Protein AF-A0A968INW4-F1 (afdb_monomer)

Radius of gyration: 33.86 Å; Cα contacts (8 Å, |Δi|>4): 213; chains: 1; bounding box: 92×65×76 Å

Secondary structure (DSSP, 8-state):
---GGG--GGGGGTTS--------HHHHHHHHHHHHHHHHHHHHHHHHHHHHHHHHHHHHHHHHHHHHHHHHHHHHHHHHHHHHHHHHHHHHHHHHTT-HHHHHHHHHHHHHHHHHHHHHHHHHHHHHHHHHHHHHHHHHHH-EEEEE-TT-SS--HHHHHHHHHT-SEEE--SSHHHHHHS--SEEEEEHHHHHTTS-HHHHHHHHHHHHHHHHTTS-TTSEEEEE-SS--GGGGGS-TTSEEEEESSHHHHHHHHHHHHHHHHHHHHHHT-TTS----

Sequence (280 aa):
MDWLSYFEPNHLLHLAQTTIAAASNVEVELLRQQLDFINSENARLSADFVKKLEVVSQANKDLSESFKTFVDTMKFVLTVFGAVGTVIAIVIAFVFGKNLEDAKKVARESIRQGVDSHVTTLVQAEVENIRRTLQRERVIGNTIVNYYLPNSLQPPREFTLLKARGFRSVHFPEDLQQLQSRMADVVVLDLENWLTTLLETRRDDAAKAQIDTLLTQLPRSTVLVVYIRRQLPYLYSVPKDHYITAANNPVTLIGMVADAAYVVVGDQRAESLPGQFTPQ

pLDDT: mean 81.53, std 17.03, range [44.22, 98.75]

Mean predicted aligned error: 16.96 Å

Structure (mmCIF, N/CA/C/O backbone):
data_AF-A0A968INW4-F1
#
_entry.id   AF-A0A968INW4-F1
#
loop_
_atom_site.group_PDB
_atom_site.id
_atom_site.type_symbol
_atom_site.label_atom_id
_atom_site.label_alt_id
_atom_site.label_comp_id
_atom_site.label_asym_id
_atom_site.label_entity_id
_atom_site.label_seq_id
_atom_site.pdbx_PDB_ins_code
_atom_site.Cartn_x
_atom_site.Cartn_y
_atom_site.Cartn_z
_atom_site.occupancy
_atom_site.B_iso_or_equiv
_atom_site.auth_seq_id
_atom_site.auth_comp_id
_atom_site.auth_asym_id
_atom_site.auth_atom_id
_atom_site.pdbx_PDB_model_num
ATOM 1 N N . MET A 1 1 ? 30.144 18.946 18.653 1.00 48.22 1 MET A N 1
ATOM 2 C CA . MET A 1 1 ? 30.775 18.551 17.378 1.00 48.22 1 MET A CA 1
ATOM 3 C C . MET A 1 1 ? 31.037 19.834 16.617 1.00 48.22 1 MET A C 1
ATOM 5 O O . MET A 1 1 ? 30.108 20.394 16.048 1.00 48.22 1 MET A O 1
ATOM 9 N N . ASP A 1 2 ? 32.260 20.347 16.737 1.00 49.44 2 ASP A N 1
ATOM 10 C CA . ASP A 1 2 ? 32.687 21.621 16.156 1.00 49.44 2 ASP A CA 1
ATOM 11 C C . ASP A 1 2 ? 33.113 21.416 14.706 1.00 49.44 2 ASP A C 1
ATOM 13 O O . ASP A 1 2 ? 34.114 20.767 14.423 1.00 49.44 2 ASP A O 1
ATOM 17 N N . TRP A 1 3 ? 32.329 21.967 13.786 1.00 61.56 3 TRP A N 1
ATOM 18 C CA . TRP A 1 3 ? 32.578 21.941 12.342 1.00 61.56 3 TRP A CA 1
ATOM 19 C C . TRP A 1 3 ? 33.435 23.131 11.872 1.00 61.56 3 TRP A C 1
ATOM 21 O O . TRP A 1 3 ? 33.777 23.228 10.697 1.00 61.56 3 TRP A O 1
ATOM 31 N N . LEU A 1 4 ? 33.806 24.030 12.790 1.00 50.84 4 LEU A N 1
ATOM 32 C CA . LEU A 1 4 ? 34.555 25.258 12.507 1.00 50.84 4 LEU A CA 1
ATOM 33 C C . LEU A 1 4 ? 36.080 25.066 12.426 1.00 50.84 4 LEU A C 1
ATOM 35 O O . LEU A 1 4 ? 36.783 25.997 12.053 1.00 50.84 4 LEU A O 1
ATOM 39 N N . SER A 1 5 ? 36.607 23.876 12.721 1.00 59.34 5 SER A N 1
ATOM 40 C CA . SER A 1 5 ? 38.050 23.586 12.667 1.00 59.34 5 SER A CA 1
ATOM 41 C C . SER A 1 5 ? 38.579 23.205 11.277 1.00 59.34 5 SER A C 1
ATOM 43 O O . SER A 1 5 ? 39.783 23.029 11.125 1.00 59.34 5 SER A O 1
ATOM 45 N N . TYR A 1 6 ? 37.718 23.103 10.258 1.00 55.66 6 TYR A N 1
ATOM 46 C CA . TYR A 1 6 ? 38.120 22.717 8.894 1.00 55.66 6 TYR A CA 1
ATOM 47 C C . TYR A 1 6 ? 38.413 23.888 7.945 1.00 55.66 6 TYR A C 1
ATOM 49 O O . TYR A 1 6 ? 38.820 23.657 6.808 1.00 55.66 6 TYR A O 1
ATOM 57 N N . PHE A 1 7 ? 38.241 25.137 8.379 1.00 51.25 7 PHE A N 1
ATOM 58 C CA . PHE A 1 7 ? 38.593 26.298 7.562 1.00 51.25 7 PHE A CA 1
ATOM 59 C C . PHE A 1 7 ? 39.997 26.792 7.917 1.00 51.25 7 PHE A C 1
ATOM 61 O O . PHE A 1 7 ? 40.167 27.679 8.751 1.00 51.25 7 PHE A O 1
ATOM 68 N N . GLU A 1 8 ? 41.016 26.218 7.272 1.00 51.19 8 GLU A N 1
ATOM 69 C CA . GLU A 1 8 ? 42.359 26.802 7.272 1.00 51.19 8 GLU A CA 1
ATOM 70 C C . GLU A 1 8 ? 42.361 28.118 6.460 1.00 51.19 8 GLU A C 1
ATOM 72 O O . GLU A 1 8 ? 42.053 28.098 5.264 1.00 51.19 8 GLU A O 1
ATOM 77 N N . PRO A 1 9 ? 42.735 29.274 7.046 1.00 56.53 9 PRO A N 1
ATOM 78 C CA . PRO A 1 9 ? 42.662 30.580 6.373 1.00 56.53 9 PRO A CA 1
ATOM 79 C C . PRO A 1 9 ? 43.670 30.781 5.229 1.00 56.53 9 PRO A C 1
ATOM 81 O O . PRO A 1 9 ? 43.628 31.798 4.539 1.00 56.53 9 PRO A O 1
ATOM 84 N N . ASN A 1 10 ? 44.593 29.840 5.014 1.00 53.66 10 ASN A N 1
ATOM 85 C CA . ASN A 1 10 ? 45.771 30.059 4.170 1.00 53.66 10 ASN A CA 1
ATOM 86 C C . ASN A 1 10 ? 45.575 29.708 2.686 1.00 53.66 10 ASN A C 1
ATOM 88 O O . ASN A 1 10 ? 46.450 29.999 1.872 1.00 53.66 10 ASN A O 1
ATOM 92 N N . HIS A 1 11 ? 44.426 29.155 2.290 1.00 50.66 11 HIS A N 1
ATOM 93 C CA . HIS A 1 11 ? 44.172 28.805 0.886 1.00 50.66 11 HIS A CA 1
ATOM 94 C C . HIS A 1 11 ? 43.655 29.963 0.014 1.00 50.66 11 HIS A C 1
ATOM 96 O O . HIS A 1 11 ? 43.575 29.814 -1.204 1.00 50.66 11 HIS A O 1
ATOM 102 N N . LEU A 1 12 ? 43.355 31.134 0.588 1.00 52.75 12 LEU A N 1
ATOM 103 C CA . LEU A 1 12 ? 42.800 32.272 -0.164 1.00 52.75 12 LEU A CA 1
ATOM 104 C C . LEU A 1 12 ? 43.844 33.189 -0.828 1.00 52.75 12 LEU A C 1
ATOM 106 O O . LEU A 1 12 ? 43.463 34.071 -1.594 1.00 52.75 12 LEU A O 1
ATOM 110 N N . LEU A 1 13 ? 45.147 32.990 -0.599 1.00 53.31 13 LEU A N 1
ATOM 111 C CA . LEU A 1 13 ? 46.189 33.899 -1.113 1.00 53.31 13 LEU A CA 1
ATOM 112 C C . LEU A 1 13 ? 46.883 33.445 -2.411 1.00 53.31 13 LEU A C 1
ATOM 114 O O . LEU A 1 13 ? 47.695 34.192 -2.951 1.00 53.31 13 LEU A O 1
ATOM 118 N N . HIS A 1 14 ? 46.538 32.282 -2.974 1.00 48.62 14 HIS A N 1
ATOM 119 C CA . HIS A 1 14 ? 47.181 31.771 -4.198 1.00 48.62 14 HIS A CA 1
ATOM 120 C C . HIS A 1 14 ? 46.488 32.138 -5.524 1.00 48.62 14 HIS A C 1
ATOM 122 O O . HIS A 1 14 ? 46.934 31.699 -6.580 1.00 48.62 14 HIS A O 1
ATOM 128 N N . LEU A 1 15 ? 45.453 32.987 -5.515 1.00 49.53 15 LEU A N 1
ATOM 129 C CA . LEU A 1 15 ? 44.744 33.403 -6.740 1.00 49.53 15 LEU A CA 1
ATOM 130 C C . LEU A 1 15 ? 45.208 34.747 -7.338 1.00 49.53 15 LEU A C 1
ATOM 132 O O . LEU A 1 15 ? 44.657 35.188 -8.341 1.00 49.53 15 LEU A O 1
ATOM 136 N N . ALA A 1 16 ? 46.230 35.402 -6.780 1.00 48.00 16 ALA A N 1
ATOM 137 C CA . ALA A 1 16 ? 46.590 36.775 -7.164 1.00 48.00 16 ALA A CA 1
ATOM 138 C C . ALA A 1 16 ? 47.619 36.918 -8.308 1.00 48.00 16 ALA A C 1
ATOM 140 O O . ALA A 1 16 ? 48.095 38.024 -8.554 1.00 48.00 16 ALA A O 1
ATOM 141 N N . GLN A 1 17 ? 47.981 35.850 -9.025 1.00 50.66 17 GLN A N 1
ATOM 142 C CA . GLN A 1 17 ? 48.906 35.949 -10.166 1.00 50.66 17 GLN A CA 1
ATOM 143 C C . GLN A 1 17 ? 48.422 35.139 -11.369 1.00 50.66 17 GLN A C 1
ATOM 145 O O . GLN A 1 17 ? 49.049 34.177 -11.799 1.00 50.66 17 GLN A O 1
ATOM 150 N N . THR A 1 18 ? 47.300 35.560 -11.946 1.00 44.22 18 THR A N 1
ATOM 151 C CA . THR A 1 18 ? 47.032 35.313 -13.365 1.00 44.22 18 THR A CA 1
ATOM 152 C C . THR A 1 18 ? 47.370 36.581 -14.134 1.00 44.22 18 THR A C 1
ATOM 154 O O . THR A 1 18 ? 46.888 37.673 -13.838 1.00 44.22 18 THR A O 1
ATOM 157 N N . THR A 1 19 ? 48.278 36.444 -15.095 1.00 46.47 19 THR A N 1
ATOM 158 C CA . THR A 1 19 ? 48.587 37.474 -16.081 1.00 46.47 19 THR A CA 1
ATOM 159 C C . THR A 1 19 ? 47.297 37.885 -16.784 1.00 46.47 19 THR A C 1
ATOM 161 O O . THR A 1 19 ? 46.589 37.042 -17.330 1.00 46.47 19 THR A O 1
ATOM 164 N N . ILE A 1 20 ? 46.990 39.184 -16.756 1.00 52.28 20 ILE A N 1
ATOM 165 C CA . ILE A 1 20 ? 45.832 39.779 -17.428 1.00 52.28 20 ILE A CA 1
ATOM 166 C C . ILE A 1 20 ? 46.081 39.681 -18.938 1.00 52.28 20 ILE A C 1
ATOM 168 O O . ILE A 1 20 ? 46.621 40.594 -19.561 1.00 52.28 20 ILE A O 1
ATOM 172 N N . ALA A 1 21 ? 45.736 38.539 -19.531 1.00 54.53 21 ALA A N 1
ATOM 173 C CA . ALA A 1 21 ? 45.442 38.482 -20.950 1.00 54.53 21 ALA A CA 1
ATOM 174 C C . ALA A 1 21 ? 44.207 39.362 -21.167 1.00 54.53 21 ALA A C 1
ATOM 176 O O . ALA A 1 21 ? 43.238 39.258 -20.415 1.00 54.53 21 ALA A O 1
ATOM 177 N N . ALA A 1 22 ? 44.266 40.272 -22.140 1.00 53.97 22 ALA A N 1
ATOM 178 C CA . ALA A 1 22 ? 43.132 41.113 -22.494 1.00 53.97 22 ALA A CA 1
ATOM 179 C C . ALA A 1 22 ? 41.941 40.202 -22.815 1.00 53.97 22 ALA A C 1
ATOM 181 O O . ALA A 1 22 ? 41.942 39.532 -23.849 1.00 53.97 22 ALA A O 1
ATOM 182 N N . ALA A 1 23 ? 40.984 40.129 -21.885 1.00 55.38 23 ALA A N 1
ATOM 183 C CA . ALA A 1 23 ? 39.790 39.316 -22.025 1.00 55.38 23 ALA A CA 1
ATOM 184 C C . ALA A 1 23 ? 39.147 39.664 -23.365 1.00 55.38 23 ALA A C 1
ATOM 186 O O . ALA A 1 23 ? 38.891 40.836 -23.662 1.00 55.38 23 ALA A O 1
ATOM 187 N N . SER A 1 24 ? 38.950 38.653 -24.207 1.00 63.50 24 SER A N 1
ATOM 188 C CA . SER A 1 24 ? 38.242 38.862 -25.461 1.00 63.50 24 SER A CA 1
ATOM 189 C C . SER A 1 24 ? 36.848 39.410 -25.130 1.00 63.50 24 SER A C 1
ATOM 191 O O . SER A 1 24 ? 36.223 38.974 -24.162 1.00 63.50 24 SER A O 1
ATOM 193 N N . ASN A 1 25 ? 36.345 40.369 -25.915 1.00 71.75 25 ASN A N 1
ATOM 194 C CA . ASN A 1 25 ? 35.030 40.991 -25.681 1.00 71.75 25 ASN A CA 1
ATOM 195 C C . ASN A 1 25 ? 33.890 39.959 -25.512 1.00 71.75 25 ASN A C 1
ATOM 197 O O . ASN A 1 25 ? 32.870 40.267 -24.906 1.00 71.75 25 ASN A O 1
ATOM 201 N N . VAL A 1 26 ? 34.074 38.734 -26.015 1.00 78.56 26 VAL A N 1
ATOM 202 C CA . VAL A 1 26 ? 33.124 37.619 -25.924 1.00 78.56 26 VAL A CA 1
ATOM 203 C C . VAL A 1 26 ? 33.011 37.051 -24.503 1.00 78.56 26 VAL A C 1
ATOM 205 O O . VAL A 1 26 ? 31.904 36.779 -24.047 1.00 78.56 26 VAL A O 1
ATOM 208 N N . GLU A 1 27 ? 34.119 36.895 -23.775 1.00 77.25 27 GLU A N 1
ATOM 209 C CA . GLU A 1 27 ? 34.094 36.358 -22.403 1.00 77.25 27 GLU A CA 1
ATOM 210 C C . GLU A 1 27 ? 33.477 37.354 -21.418 1.00 77.25 27 GLU A C 1
ATOM 212 O O . GLU A 1 27 ? 32.724 36.966 -20.525 1.00 77.25 27 GLU A O 1
ATOM 217 N N . VAL A 1 28 ? 33.736 38.649 -21.621 1.00 81.31 28 VAL A N 1
ATOM 218 C CA . VAL A 1 28 ? 33.119 39.725 -20.831 1.00 81.31 28 VAL A CA 1
ATOM 219 C C . VAL A 1 28 ? 31.603 39.746 -21.035 1.00 81.31 28 VAL A C 1
ATOM 221 O O . VAL A 1 28 ? 30.857 39.933 -20.075 1.00 81.31 28 VAL A O 1
ATOM 224 N N . GLU A 1 29 ? 31.137 39.509 -22.262 1.00 82.06 29 GLU A N 1
ATOM 225 C CA . GLU A 1 29 ? 29.708 39.474 -22.572 1.00 82.06 29 GLU A CA 1
ATOM 226 C C . GLU A 1 29 ? 29.018 38.228 -21.995 1.00 82.06 29 GLU A C 1
ATOM 228 O O . GLU A 1 29 ? 27.928 38.329 -21.433 1.00 82.06 29 GLU A O 1
ATOM 233 N N . LEU A 1 30 ? 29.677 37.064 -22.036 1.00 85.50 30 LEU A N 1
ATOM 234 C CA . LEU A 1 30 ? 29.165 35.841 -21.411 1.00 85.50 30 LEU A CA 1
ATOM 235 C C . LEU A 1 30 ? 29.044 35.990 -19.887 1.00 85.50 30 LEU A C 1
ATOM 237 O O . LEU A 1 30 ? 28.032 35.602 -19.302 1.00 85.50 30 LEU A O 1
ATOM 241 N N . LEU A 1 31 ? 30.052 36.584 -19.242 1.00 81.94 31 LEU A N 1
ATOM 242 C CA . LEU A 1 31 ? 30.026 36.846 -17.802 1.00 81.94 31 LEU A CA 1
ATOM 243 C C . LEU A 1 31 ? 28.921 37.835 -17.424 1.00 81.94 31 LEU A C 1
ATOM 245 O O . LEU A 1 31 ? 28.262 37.642 -16.403 1.00 81.94 31 LEU A O 1
ATOM 249 N N . ARG A 1 32 ? 28.667 38.857 -18.252 1.00 84.62 32 ARG A N 1
ATOM 250 C CA . ARG A 1 32 ? 27.526 39.766 -18.061 1.00 84.62 32 ARG A CA 1
ATOM 251 C C . ARG A 1 32 ? 26.194 39.031 -18.151 1.00 84.62 32 ARG A C 1
ATOM 253 O O . ARG A 1 32 ? 25.381 39.174 -17.247 1.00 84.62 32 ARG A O 1
ATOM 260 N N . GLN A 1 33 ? 26.007 38.180 -19.161 1.00 90.12 33 GLN A N 1
ATOM 261 C CA . GLN A 1 33 ? 24.784 37.380 -19.290 1.00 90.12 33 GLN A CA 1
ATOM 262 C C . GLN A 1 33 ? 24.562 36.444 -18.094 1.00 90.12 33 GLN A C 1
ATOM 264 O O . GLN A 1 33 ? 23.436 36.311 -17.619 1.00 90.12 33 GLN A O 1
ATOM 269 N N . GLN A 1 34 ? 25.621 35.818 -17.574 1.00 84.94 34 GLN A N 1
ATOM 270 C CA . GLN A 1 34 ? 25.526 34.980 -16.375 1.00 84.94 34 GLN A CA 1
ATOM 271 C C . GLN A 1 34 ? 25.192 35.799 -15.124 1.00 84.94 34 GLN A C 1
ATOM 273 O O . GLN A 1 34 ? 24.365 35.370 -14.321 1.00 84.94 34 GLN A O 1
ATOM 278 N N . LEU A 1 35 ? 25.793 36.981 -14.968 1.00 88.06 35 LEU A N 1
ATOM 279 C CA . LEU A 1 35 ? 25.503 37.881 -13.853 1.00 88.06 35 LEU A CA 1
ATOM 280 C C . LEU A 1 35 ? 24.044 38.357 -13.889 1.00 88.06 35 LEU A C 1
ATOM 282 O O . LEU A 1 35 ? 23.364 38.337 -12.864 1.00 88.06 35 LEU A O 1
ATOM 286 N N . ASP A 1 36 ? 23.549 38.729 -15.069 1.00 90.75 36 ASP A N 1
ATOM 287 C CA . ASP A 1 36 ? 22.166 39.159 -15.269 1.00 90.75 36 ASP A CA 1
ATOM 288 C C . ASP A 1 36 ? 21.182 38.014 -15.009 1.00 90.75 36 ASP A C 1
ATOM 290 O O . ASP A 1 36 ? 20.164 38.213 -14.342 1.00 90.75 36 ASP A O 1
ATOM 294 N N . PHE A 1 37 ? 21.513 36.795 -15.447 1.00 91.12 37 PHE A N 1
ATOM 295 C CA . PHE A 1 37 ? 20.724 35.605 -15.144 1.00 91.12 37 PHE A CA 1
ATOM 296 C C . PHE A 1 37 ? 20.646 35.355 -13.633 1.00 91.12 37 PHE A C 1
ATOM 298 O O . PHE A 1 37 ? 19.543 35.264 -13.092 1.00 91.12 37 PHE A O 1
ATOM 305 N N . ILE A 1 38 ? 21.786 35.334 -12.934 1.00 85.31 38 ILE A N 1
ATOM 306 C CA . ILE A 1 38 ? 21.843 35.119 -11.478 1.00 85.31 38 ILE A CA 1
ATOM 307 C C . ILE A 1 38 ? 21.074 36.214 -10.731 1.00 85.31 38 ILE A C 1
ATOM 309 O O . ILE A 1 38 ? 20.312 35.920 -9.809 1.00 85.31 38 ILE A O 1
ATOM 313 N N . ASN A 1 39 ? 21.220 37.476 -11.140 1.00 86.69 39 ASN A N 1
ATOM 314 C CA . ASN A 1 39 ? 20.480 38.589 -10.546 1.00 86.69 39 ASN A CA 1
ATOM 315 C C . ASN A 1 39 ? 18.968 38.445 -10.765 1.00 86.69 39 ASN A C 1
ATOM 317 O O . ASN A 1 39 ? 18.190 38.648 -9.830 1.00 86.69 39 ASN A O 1
ATOM 321 N N . SER A 1 40 ? 18.546 38.043 -11.967 1.00 89.06 40 SER A N 1
ATOM 322 C CA . SER A 1 40 ? 17.134 37.807 -12.277 1.00 89.06 40 SER A CA 1
ATOM 323 C C . SER A 1 40 ? 16.550 36.633 -11.480 1.00 89.06 40 SER A C 1
ATOM 325 O O . SER A 1 40 ? 15.425 36.713 -10.981 1.00 89.06 40 SER A O 1
ATOM 327 N N . GLU A 1 41 ? 17.326 35.565 -11.281 1.00 86.75 41 GLU A N 1
ATOM 328 C CA . GLU A 1 41 ? 16.893 34.385 -10.541 1.00 86.75 41 GLU A CA 1
ATOM 329 C C . GLU A 1 41 ? 16.818 34.661 -9.035 1.00 86.75 41 GLU A C 1
ATOM 331 O O . GLU A 1 41 ? 15.825 34.301 -8.399 1.00 86.75 41 GLU A O 1
ATOM 336 N N . ASN A 1 42 ? 17.789 35.393 -8.479 1.00 83.19 42 ASN A N 1
ATOM 337 C CA . ASN A 1 42 ? 17.755 35.861 -7.091 1.00 83.19 42 ASN A CA 1
ATOM 338 C C . ASN A 1 42 ? 16.559 36.784 -6.824 1.00 83.19 42 ASN A C 1
ATOM 340 O O . ASN A 1 42 ? 15.905 36.662 -5.783 1.00 83.19 42 ASN A O 1
ATOM 344 N N . ALA A 1 43 ? 16.232 37.677 -7.764 1.00 88.94 43 ALA A N 1
ATOM 345 C CA . ALA A 1 43 ? 15.048 38.526 -7.661 1.00 88.94 43 ALA A CA 1
ATOM 346 C C . ALA A 1 43 ? 13.756 37.692 -7.665 1.00 88.94 43 ALA A C 1
ATOM 348 O O . ALA A 1 43 ? 12.870 37.918 -6.837 1.00 88.94 43 ALA A O 1
ATOM 349 N N . ARG A 1 44 ? 13.671 36.675 -8.535 1.00 90.62 44 ARG A N 1
ATOM 350 C CA . ARG A 1 44 ? 12.525 35.755 -8.595 1.00 90.62 44 ARG A CA 1
ATOM 351 C C . ARG A 1 44 ? 12.377 34.928 -7.315 1.00 90.62 44 ARG A C 1
ATOM 353 O O . ARG A 1 44 ? 11.283 34.857 -6.764 1.00 90.62 44 ARG A O 1
ATOM 360 N N . LEU A 1 45 ? 13.467 34.343 -6.820 1.00 84.19 45 LEU A N 1
ATOM 361 C CA . LEU A 1 45 ? 13.493 33.571 -5.572 1.00 84.19 45 LEU A CA 1
ATOM 362 C C . LEU A 1 45 ? 13.066 34.419 -4.372 1.00 84.19 45 LEU A C 1
ATOM 364 O O . LEU A 1 45 ? 12.279 33.962 -3.544 1.00 84.19 45 LEU A O 1
ATOM 368 N N . SER A 1 46 ? 13.539 35.665 -4.305 1.00 84.38 46 SER A N 1
ATOM 369 C CA . SER A 1 46 ? 13.154 36.608 -3.253 1.00 84.38 46 SER A CA 1
ATOM 370 C C . SER A 1 46 ? 11.658 36.929 -3.311 1.00 84.38 46 SER A C 1
ATOM 372 O O . SER A 1 46 ? 10.987 36.898 -2.280 1.00 84.38 46 SER A O 1
ATOM 374 N N . ALA A 1 47 ? 11.106 37.161 -4.507 1.00 90.00 47 ALA A N 1
ATOM 375 C CA . ALA A 1 47 ? 9.675 37.397 -4.691 1.00 90.00 47 ALA A CA 1
ATOM 376 C C . ALA A 1 47 ? 8.823 36.176 -4.292 1.00 90.00 47 ALA A C 1
ATOM 378 O O . ALA A 1 47 ? 7.828 36.318 -3.579 1.00 90.00 47 ALA A O 1
ATOM 379 N N . ASP A 1 48 ? 9.240 34.968 -4.678 1.00 86.19 48 ASP A N 1
ATOM 380 C CA . ASP A 1 48 ? 8.559 33.725 -4.302 1.00 86.19 48 ASP A CA 1
ATOM 381 C C . ASP A 1 48 ? 8.616 33.463 -2.791 1.00 86.19 48 ASP A C 1
ATOM 383 O O . ASP A 1 48 ? 7.644 32.980 -2.202 1.00 86.19 48 ASP A O 1
ATOM 387 N N . PHE A 1 49 ? 9.733 33.794 -2.138 1.00 83.62 49 PHE A N 1
ATOM 388 C CA . PHE A 1 49 ? 9.875 33.664 -0.690 1.00 83.62 49 PHE A CA 1
ATOM 389 C C . PHE A 1 49 ? 8.963 34.639 0.060 1.00 83.62 49 PHE A C 1
ATOM 391 O O . PHE A 1 49 ? 8.265 34.224 0.987 1.00 83.62 49 PHE A O 1
ATOM 398 N N . VAL A 1 50 ? 8.893 35.900 -0.381 1.00 88.12 50 VAL A N 1
ATOM 399 C CA . VAL A 1 50 ? 7.963 36.901 0.169 1.00 88.12 50 VAL A CA 1
ATOM 400 C C . VAL A 1 50 ? 6.515 36.438 0.005 1.00 88.12 50 VAL A C 1
ATOM 402 O O . VAL A 1 50 ? 5.760 36.454 0.974 1.00 88.12 50 VAL A O 1
ATOM 405 N N . LYS A 1 51 ? 6.148 35.918 -1.172 1.00 88.12 51 LYS A N 1
ATOM 406 C CA . LYS A 1 51 ? 4.807 35.376 -1.426 1.00 88.12 51 LYS A CA 1
ATOM 407 C C . LYS A 1 51 ? 4.468 34.202 -0.502 1.00 88.12 51 LYS A C 1
ATOM 409 O O . LYS A 1 51 ? 3.358 34.119 0.016 1.00 88.12 51 LYS A O 1
ATOM 414 N N . LYS A 1 52 ? 5.412 33.287 -0.262 1.00 77.69 52 LYS A N 1
ATOM 415 C CA . LYS A 1 52 ? 5.213 32.168 0.677 1.00 77.69 52 LYS A CA 1
ATOM 416 C C . LYS A 1 52 ? 5.088 32.643 2.124 1.00 77.69 52 LYS A C 1
ATOM 418 O O . LYS A 1 52 ? 4.231 32.134 2.843 1.00 77.69 52 LYS A O 1
ATOM 423 N N . LEU A 1 53 ? 5.899 33.614 2.544 1.00 79.62 53 LEU A N 1
ATOM 424 C CA . LEU A 1 53 ? 5.779 34.232 3.867 1.00 79.62 53 LEU A CA 1
ATOM 425 C C . LEU A 1 53 ? 4.424 34.917 4.051 1.00 79.62 53 LEU A C 1
ATOM 427 O O . LEU A 1 53 ? 3.835 34.813 5.123 1.00 79.62 53 LEU A O 1
ATOM 431 N N . GLU A 1 54 ? 3.907 35.566 3.012 1.00 81.75 54 GLU A N 1
ATOM 432 C CA . GLU A 1 54 ? 2.587 36.189 3.029 1.00 81.75 54 GLU A CA 1
ATOM 433 C C . GLU A 1 54 ? 1.470 35.146 3.173 1.00 81.75 54 GLU A C 1
ATOM 435 O O . GLU A 1 54 ? 0.603 35.309 4.026 1.00 81.75 54 GLU A O 1
ATOM 440 N N . VAL A 1 55 ? 1.543 34.023 2.448 1.00 84.88 55 VAL A N 1
ATOM 441 C CA . VAL A 1 55 ? 0.594 32.901 2.596 1.00 84.88 55 VAL A CA 1
ATOM 442 C C . VAL A 1 55 ? 0.636 32.305 4.006 1.00 84.88 55 VAL A C 1
ATOM 444 O O . VAL A 1 55 ? -0.412 32.054 4.596 1.00 84.88 55 VAL A O 1
ATOM 447 N N . VAL A 1 56 ? 1.826 32.101 4.578 1.00 75.06 56 VAL A N 1
ATOM 448 C CA . VAL A 1 56 ? 1.972 31.575 5.949 1.00 75.06 56 VAL A CA 1
ATOM 449 C C . VAL A 1 56 ? 1.464 32.582 6.987 1.00 75.06 56 VAL A C 1
ATOM 451 O O . VAL A 1 56 ? 0.789 32.204 7.942 1.00 75.06 56 VAL A O 1
ATOM 454 N N . SER A 1 57 ? 1.749 33.870 6.792 1.00 82.38 57 SER A N 1
ATOM 455 C CA . SER A 1 57 ? 1.241 34.954 7.637 1.00 82.38 57 SER A CA 1
ATOM 456 C C . SER A 1 57 ? -0.286 35.036 7.584 1.00 82.38 57 SER A C 1
ATOM 458 O O . SER A 1 57 ? -0.931 35.154 8.626 1.00 82.38 57 SER A O 1
ATOM 460 N N . GLN A 1 58 ? -0.872 34.898 6.393 1.00 81.69 58 GLN A N 1
ATOM 461 C CA . GLN A 1 58 ? -2.317 34.881 6.205 1.00 81.69 58 GLN A CA 1
ATOM 462 C C . GLN A 1 58 ? -2.952 33.652 6.860 1.00 81.69 58 GLN A C 1
ATOM 464 O O . GLN A 1 58 ? -3.891 33.810 7.629 1.00 81.69 58 GLN A O 1
ATOM 469 N N . ALA A 1 59 ? -2.377 32.459 6.689 1.00 71.00 59 ALA A N 1
ATOM 470 C CA . ALA A 1 59 ? -2.852 31.253 7.368 1.00 71.00 59 ALA A CA 1
ATOM 471 C C . ALA A 1 59 ? -2.817 31.391 8.904 1.00 71.00 59 ALA A C 1
ATOM 473 O O . ALA A 1 59 ? -3.739 30.951 9.589 1.00 71.00 59 ALA A O 1
ATOM 474 N N . ASN A 1 60 ? -1.794 32.052 9.459 1.00 72.44 60 ASN A N 1
ATOM 475 C CA . ASN A 1 60 ? -1.735 32.357 10.892 1.00 72.44 60 ASN A CA 1
ATOM 476 C C . ASN A 1 60 ? -2.806 33.370 11.332 1.00 72.44 60 ASN A C 1
ATOM 478 O O . ASN A 1 60 ? -3.347 33.245 12.434 1.00 72.44 60 ASN A O 1
ATOM 482 N N . LYS A 1 61 ? -3.133 34.367 10.498 1.00 79.12 61 LYS A N 1
ATOM 483 C CA . LYS A 1 61 ? -4.240 35.302 10.762 1.00 79.12 61 LYS A CA 1
ATOM 484 C C . LYS A 1 61 ? -5.589 34.590 10.722 1.00 79.12 61 LYS A C 1
ATOM 486 O O . LYS A 1 61 ? -6.360 34.750 11.662 1.00 79.12 61 LYS A O 1
ATOM 491 N N . ASP A 1 62 ? -5.822 33.755 9.715 1.00 77.31 62 ASP A N 1
ATOM 492 C CA . ASP A 1 62 ? -7.056 32.981 9.556 1.00 77.31 62 ASP A CA 1
ATOM 493 C C . ASP A 1 62 ? -7.248 31.998 10.729 1.00 77.31 62 ASP A C 1
ATOM 495 O O . ASP A 1 62 ? -8.360 31.806 11.227 1.00 77.31 62 ASP A O 1
ATOM 499 N N . LEU A 1 63 ? -6.154 31.420 11.243 1.00 72.62 63 LEU A N 1
ATOM 500 C CA . LEU A 1 63 ? -6.169 30.586 12.448 1.00 72.62 63 LEU A CA 1
ATOM 501 C C . LEU A 1 63 ? -6.541 31.397 13.701 1.00 72.62 63 LEU A C 1
ATOM 503 O O . LEU A 1 63 ? -7.345 30.948 14.518 1.00 72.62 63 LEU A O 1
ATOM 507 N N . SER A 1 64 ? -5.978 32.598 13.849 1.00 77.69 64 SER A N 1
ATOM 508 C CA . SER A 1 64 ? -6.285 33.512 14.958 1.00 77.69 64 SER A CA 1
ATOM 509 C C . SER A 1 64 ? -7.744 33.981 14.918 1.00 77.69 64 SER A C 1
ATOM 511 O O . SER A 1 64 ? -8.425 34.009 15.944 1.00 77.69 64 SER A O 1
ATOM 513 N N . GLU A 1 65 ? -8.262 34.276 13.726 1.00 80.94 65 GLU A N 1
ATOM 514 C CA . GLU A 1 65 ? -9.663 34.629 13.505 1.00 80.94 65 GLU A CA 1
ATOM 515 C C . GLU A 1 65 ? -10.597 33.447 13.793 1.00 80.94 65 GLU A C 1
ATOM 517 O O . GLU A 1 65 ? -11.604 33.610 14.483 1.00 80.94 65 GLU A O 1
ATOM 522 N N . SER A 1 66 ? -10.219 32.233 13.384 1.00 69.81 66 SER A N 1
ATOM 523 C CA . SER A 1 66 ? -10.947 31.004 13.722 1.00 69.81 66 SER A CA 1
ATOM 524 C C . SER A 1 66 ? -10.979 30.755 15.233 1.00 69.81 66 SER A C 1
ATOM 526 O O . SER A 1 66 ? -12.027 30.415 15.785 1.00 69.81 66 SER A O 1
ATOM 528 N N . PHE A 1 67 ? -9.861 30.982 15.931 1.00 70.94 67 PHE A N 1
ATOM 529 C CA . PHE A 1 67 ? -9.798 30.876 17.389 1.00 70.94 67 PHE A CA 1
ATOM 530 C C . PHE A 1 67 ? -10.671 31.933 18.073 1.00 70.94 67 PHE A C 1
ATOM 532 O O . PHE A 1 67 ? -11.381 31.623 19.028 1.00 70.94 67 PHE A O 1
ATOM 539 N N . LYS A 1 68 ? -10.681 33.168 17.562 1.00 78.38 68 LYS A N 1
ATOM 540 C CA . LYS A 1 68 ? -11.549 34.235 18.070 1.00 78.38 68 LYS A CA 1
ATOM 541 C C . LYS A 1 68 ? -13.026 33.892 17.881 1.00 78.38 68 LYS A C 1
ATOM 543 O O . LYS A 1 68 ? -13.776 33.964 18.848 1.00 78.38 68 LYS A O 1
ATOM 548 N N . THR A 1 69 ? -13.424 33.434 16.696 1.00 76.31 69 THR A N 1
ATOM 549 C CA . THR A 1 69 ? -14.795 32.977 16.419 1.00 76.31 69 THR A CA 1
ATOM 550 C C . THR A 1 69 ? -15.195 31.812 17.322 1.00 76.31 69 THR A C 1
ATOM 552 O O . THR A 1 69 ? -16.313 31.788 17.837 1.00 76.31 69 THR A O 1
ATOM 555 N N . PHE A 1 70 ? -14.284 30.872 17.584 1.00 73.19 70 PHE A N 1
ATOM 556 C CA . PHE A 1 70 ? -14.519 29.785 18.532 1.00 73.19 70 PHE A CA 1
ATOM 557 C C . PHE A 1 70 ? -14.727 30.305 19.961 1.00 73.19 70 PHE A C 1
ATOM 559 O O . PHE A 1 70 ? -15.703 29.937 20.617 1.00 73.19 70 PHE A O 1
ATOM 566 N N . VAL A 1 71 ? -13.859 31.202 20.436 1.00 75.12 71 VAL A N 1
ATOM 567 C CA . VAL A 1 71 ? -13.978 31.821 21.766 1.00 75.12 71 VAL A CA 1
ATOM 568 C C . VAL A 1 71 ? -15.267 32.633 21.888 1.00 75.12 71 VAL A C 1
ATOM 570 O O . VAL A 1 71 ? -15.943 32.539 22.910 1.00 75.12 71 VAL A O 1
ATOM 573 N N . ASP A 1 72 ? -15.641 33.397 20.865 1.00 75.88 72 ASP A N 1
ATOM 574 C CA . ASP A 1 72 ? -16.857 34.212 20.867 1.00 75.88 72 ASP A CA 1
ATOM 575 C C . ASP A 1 72 ? -18.119 33.340 20.799 1.00 75.88 72 ASP A C 1
ATOM 577 O O . ASP A 1 72 ? -19.075 33.590 21.534 1.00 75.88 72 ASP A O 1
ATOM 581 N N . THR A 1 73 ? -18.095 32.243 20.033 1.00 73.62 73 THR A N 1
ATOM 582 C CA . THR A 1 73 ? -19.160 31.225 20.043 1.00 73.62 73 THR A CA 1
ATOM 583 C C . THR A 1 73 ? -19.283 30.587 21.424 1.00 73.62 73 THR A C 1
ATOM 585 O O . THR A 1 73 ? -20.383 30.457 21.954 1.00 73.62 73 THR A O 1
ATOM 588 N N . MET A 1 74 ? -18.162 30.247 22.062 1.00 65.25 74 MET A N 1
ATOM 589 C CA . MET A 1 74 ? -18.161 29.657 23.398 1.00 65.25 74 MET A CA 1
ATOM 590 C C . MET A 1 74 ? -18.648 30.644 24.467 1.00 65.25 74 MET A C 1
ATOM 592 O O . MET A 1 74 ? -19.409 30.259 25.353 1.00 65.25 74 MET A O 1
ATOM 596 N N . LYS A 1 75 ? -18.298 31.932 24.360 1.00 69.50 75 LYS A N 1
ATOM 597 C CA . LYS A 1 75 ? -18.858 32.999 25.206 1.00 69.50 75 LYS A CA 1
ATOM 598 C C . LYS A 1 75 ? -20.357 33.167 24.986 1.00 69.50 75 LYS A C 1
ATOM 600 O 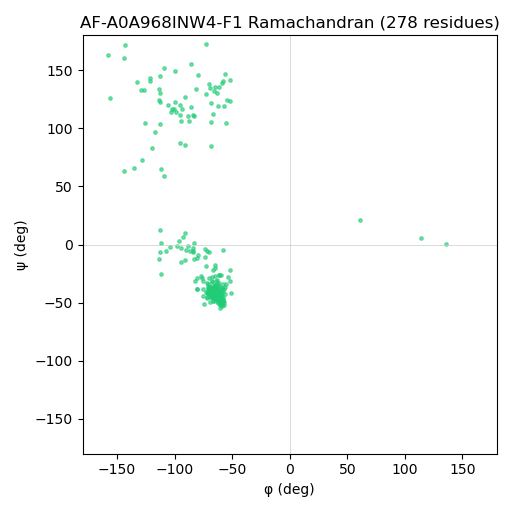O . LYS A 1 75 ? -21.083 33.313 25.965 1.00 69.50 75 LYS A O 1
ATOM 605 N N . PHE A 1 76 ? -20.830 33.140 23.740 1.00 70.12 76 PHE A N 1
ATOM 606 C CA . PHE A 1 76 ? -22.258 33.210 23.429 1.00 70.12 76 PHE A CA 1
ATOM 607 C C . PHE A 1 76 ? -23.007 32.026 24.040 1.00 70.12 76 PHE A C 1
ATOM 609 O O . PHE A 1 76 ? -23.994 32.230 24.738 1.00 70.12 76 PHE A O 1
ATOM 616 N N . VAL A 1 77 ? -22.484 30.809 23.879 1.00 65.88 77 VAL A N 1
ATOM 617 C CA . VAL A 1 77 ? -23.021 29.593 24.501 1.00 65.88 77 VAL A CA 1
ATOM 618 C C . VAL A 1 77 ? -23.076 29.745 26.023 1.00 65.88 77 VAL A C 1
ATOM 620 O O . VAL A 1 77 ? -24.139 29.563 26.609 1.00 65.88 77 VAL A O 1
ATOM 623 N N . LEU A 1 78 ? -21.987 30.174 26.667 1.00 64.19 78 LEU A N 1
ATOM 624 C CA . LEU A 1 78 ? -21.962 30.441 28.111 1.00 64.19 78 LEU A CA 1
ATOM 625 C C . LEU A 1 78 ? -22.942 31.546 28.532 1.00 64.19 78 LEU A C 1
ATOM 627 O O . LEU A 1 78 ? -23.544 31.444 29.595 1.00 64.19 78 LEU A O 1
ATOM 631 N N . THR A 1 79 ? -23.143 32.577 27.711 1.00 67.69 79 THR A N 1
ATOM 632 C CA . THR A 1 79 ? -24.087 33.673 27.988 1.00 67.69 79 THR A CA 1
ATOM 633 C C . THR A 1 79 ? -25.534 33.206 27.865 1.00 67.69 79 THR A C 1
ATOM 635 O O . THR A 1 79 ? -26.352 33.529 28.721 1.00 67.69 79 THR A O 1
ATOM 638 N N . VAL A 1 80 ? -25.853 32.404 26.845 1.00 64.31 80 VAL A N 1
ATOM 639 C CA . VAL A 1 80 ? -27.177 31.800 26.660 1.00 64.31 80 VAL A CA 1
ATOM 640 C C . VAL A 1 80 ? -27.465 30.805 27.779 1.00 64.31 80 VAL A C 1
ATOM 642 O O . VAL A 1 80 ? -28.523 30.892 28.391 1.00 64.31 80 VAL A O 1
ATOM 645 N N . PHE A 1 81 ? -26.523 29.923 28.124 1.00 63.12 81 PHE A N 1
ATOM 646 C CA . PHE A 1 81 ? -26.661 29.033 29.282 1.00 63.12 81 PHE A CA 1
ATOM 647 C C . PHE A 1 81 ? -26.740 29.804 30.600 1.00 63.12 81 PHE A C 1
ATOM 649 O O . PHE A 1 81 ? -27.484 29.399 31.488 1.00 63.12 81 PHE A O 1
ATOM 656 N N . GLY A 1 82 ? -26.036 30.930 30.714 1.00 69.69 82 GLY A N 1
ATOM 657 C CA . GLY A 1 82 ? -26.144 31.855 31.835 1.00 69.69 82 GLY A CA 1
ATOM 658 C C . GLY A 1 82 ? -27.556 32.421 31.953 1.00 69.69 82 GLY A C 1
ATOM 659 O O . GLY A 1 82 ? -28.185 32.249 32.987 1.00 69.69 82 GLY A O 1
ATOM 660 N N . ALA A 1 83 ? -28.091 33.014 30.883 1.00 66.69 83 ALA A N 1
ATOM 661 C CA . ALA A 1 83 ? -29.436 33.588 30.842 1.00 66.69 83 ALA A CA 1
ATOM 662 C C . ALA A 1 83 ? -30.542 32.539 31.034 1.00 66.69 83 ALA A C 1
ATOM 664 O O . ALA A 1 83 ? -31.472 32.766 31.806 1.00 66.69 83 ALA A O 1
ATOM 665 N N . VAL A 1 84 ? -30.427 31.373 30.392 1.00 59.66 84 VAL A N 1
ATOM 666 C CA . VAL A 1 84 ? -31.326 30.228 30.602 1.00 59.66 84 VAL A CA 1
ATOM 667 C C . VAL A 1 84 ? -31.222 29.743 32.047 1.00 59.66 84 VAL A C 1
ATOM 669 O O . VAL A 1 84 ? -32.245 29.496 32.674 1.00 59.66 84 VAL A O 1
ATOM 672 N N . GLY A 1 85 ? -30.018 29.698 32.618 1.00 62.00 85 GLY A N 1
ATOM 673 C CA . GLY A 1 85 ? -29.786 29.410 34.030 1.00 62.00 85 GLY A CA 1
ATOM 674 C C . GLY A 1 85 ? -30.478 30.410 34.957 1.00 62.00 85 GLY A C 1
ATOM 675 O O . GLY A 1 85 ? -31.117 29.993 35.920 1.00 62.00 85 GLY A O 1
ATOM 676 N N . THR A 1 86 ? -30.437 31.709 34.648 1.00 63.34 86 THR A N 1
ATOM 677 C CA . THR A 1 86 ? -31.121 32.751 35.430 1.00 63.34 86 THR A CA 1
ATOM 678 C C . THR A 1 86 ? -32.639 32.634 35.318 1.00 63.34 86 THR A C 1
ATOM 680 O O . THR A 1 86 ? -33.332 32.717 36.327 1.00 63.34 86 THR A O 1
ATOM 683 N N . VAL A 1 87 ? -33.172 32.393 34.116 1.00 58.94 87 VAL A N 1
ATOM 684 C CA . VAL A 1 87 ? -34.615 32.205 33.894 1.00 58.94 87 VAL A CA 1
ATOM 685 C C . VAL A 1 87 ? -35.103 30.939 34.593 1.00 58.94 87 VAL A C 1
ATOM 687 O O . VAL A 1 87 ? -36.114 30.984 35.284 1.00 58.94 87 VAL A O 1
ATOM 690 N N . ILE A 1 88 ? -34.360 29.836 34.503 1.00 56.38 88 ILE A N 1
ATOM 691 C CA . ILE A 1 88 ? -34.655 28.599 35.230 1.00 56.38 88 ILE A CA 1
ATOM 692 C C . ILE A 1 88 ? -34.579 28.838 36.741 1.00 56.38 88 ILE A C 1
ATOM 694 O O . ILE A 1 88 ? -35.470 28.398 37.455 1.00 56.38 88 ILE A O 1
ATOM 698 N N . ALA A 1 89 ? -33.590 29.579 37.246 1.00 57.59 89 ALA A N 1
ATOM 699 C CA . ALA A 1 89 ? -33.492 29.905 38.668 1.00 57.59 89 ALA A CA 1
ATOM 700 C C . ALA A 1 89 ? -34.666 30.772 39.157 1.00 57.59 89 ALA A C 1
ATOM 702 O O . ALA A 1 89 ? -35.187 30.522 40.241 1.00 57.59 89 ALA A O 1
ATOM 703 N N . ILE A 1 90 ? -35.122 31.741 38.355 1.00 62.25 90 ILE A N 1
ATOM 704 C CA . ILE A 1 90 ? -36.292 32.581 38.657 1.00 62.25 90 ILE A CA 1
ATOM 705 C C . ILE A 1 90 ? -37.580 31.753 38.610 1.00 62.25 90 ILE A C 1
ATOM 707 O O . ILE A 1 90 ? -38.387 31.837 39.531 1.00 62.25 90 ILE A O 1
ATOM 711 N N . VAL A 1 91 ? -37.763 30.915 37.585 1.00 56.72 91 VAL A N 1
ATOM 712 C CA . VAL A 1 91 ? -38.922 30.016 37.464 1.00 56.72 91 VAL A CA 1
ATOM 713 C C . VAL A 1 91 ? -38.935 29.006 38.610 1.00 56.72 91 VAL A C 1
ATOM 715 O O . VAL A 1 91 ? -39.982 28.785 39.208 1.00 56.72 91 VAL A O 1
ATOM 718 N N . ILE A 1 92 ? -37.781 28.455 38.996 1.00 50.38 92 ILE A N 1
ATOM 719 C CA . ILE A 1 92 ? -37.663 27.562 40.152 1.00 50.38 92 ILE A CA 1
ATOM 720 C C . ILE A 1 92 ? -37.970 28.318 41.452 1.00 50.38 92 ILE A C 1
ATOM 722 O O . ILE A 1 92 ? -38.735 27.819 42.268 1.00 50.38 92 ILE A O 1
ATOM 726 N N . ALA A 1 93 ? -37.448 29.529 41.651 1.00 56.50 93 ALA A N 1
ATOM 727 C CA . ALA A 1 93 ? -37.731 30.327 42.845 1.00 56.50 93 ALA A CA 1
ATOM 728 C C . ALA A 1 93 ? -39.212 30.741 42.946 1.00 56.50 93 ALA A C 1
ATOM 730 O O . ALA A 1 93 ? -39.767 30.772 44.043 1.00 56.50 93 ALA A O 1
ATOM 731 N N . PHE A 1 94 ? -39.867 31.018 41.814 1.00 62.28 94 PHE A N 1
ATOM 732 C CA . PHE A 1 94 ? -41.268 31.445 41.758 1.00 62.28 94 PHE A CA 1
ATOM 733 C C . PHE A 1 94 ? -42.250 30.268 41.878 1.00 62.28 94 PHE A C 1
ATOM 735 O O . PHE A 1 94 ? -43.263 30.379 42.564 1.00 62.28 94 PHE A O 1
ATOM 742 N N . VAL A 1 95 ? -41.939 29.119 41.265 1.00 56.81 95 VAL A N 1
ATOM 743 C CA . VAL A 1 95 ? -42.778 27.905 41.307 1.00 56.81 95 VAL A CA 1
ATOM 744 C C . VAL A 1 95 ? -42.546 27.096 42.590 1.00 56.81 95 VAL A C 1
ATOM 746 O O . VAL A 1 95 ? -43.483 26.501 43.115 1.00 56.81 95 VAL A O 1
ATOM 749 N N . PHE A 1 96 ? -41.331 27.115 43.148 1.00 47.84 96 PHE A N 1
ATOM 750 C CA . PHE A 1 96 ? -40.952 26.326 44.329 1.00 47.84 96 PHE A CA 1
ATOM 751 C C . PHE A 1 96 ? -40.648 27.159 45.579 1.00 47.84 96 PHE A C 1
ATOM 753 O O . PHE A 1 96 ? -40.179 26.606 46.574 1.00 47.84 96 PHE A O 1
ATOM 760 N N . GLY A 1 97 ? -40.991 28.452 45.595 1.00 51.38 97 GLY A N 1
ATOM 761 C CA . GLY A 1 97 ? -40.846 29.338 46.759 1.00 51.38 97 GLY A CA 1
ATOM 762 C C . GLY A 1 97 ? -41.577 28.881 48.032 1.00 51.38 97 GLY A C 1
ATOM 763 O O . GLY A 1 97 ? -41.413 29.500 49.080 1.00 51.38 97 GLY A O 1
ATOM 764 N N . LYS A 1 98 ? -42.353 27.787 47.979 1.00 53.06 98 LYS A N 1
ATOM 765 C CA . LYS A 1 98 ? -42.917 27.127 49.165 1.00 53.06 98 LYS A CA 1
ATOM 766 C C . LYS A 1 98 ? -42.394 25.718 49.462 1.00 53.06 98 LYS A C 1
ATOM 768 O O . LYS A 1 98 ? -42.610 25.280 50.579 1.00 53.06 98 LYS A O 1
ATOM 773 N N . ASN A 1 99 ? -41.673 25.051 48.555 1.00 62.50 99 ASN A N 1
ATOM 774 C CA . ASN A 1 99 ? -41.160 23.681 48.751 1.00 62.50 99 ASN A CA 1
ATOM 775 C C . ASN A 1 99 ? -39.774 23.508 48.100 1.00 62.50 99 ASN A C 1
ATOM 777 O O . ASN A 1 99 ? -39.579 22.733 47.161 1.00 62.50 99 ASN A O 1
ATOM 781 N N . LEU A 1 100 ? -38.792 24.260 48.602 1.00 50.69 100 LEU A N 1
ATOM 782 C CA . LEU A 1 100 ? -37.408 24.265 48.110 1.00 50.69 100 LEU A CA 1
ATOM 783 C C . LEU A 1 100 ? -36.733 22.877 48.194 1.00 50.69 100 LEU A C 1
ATOM 785 O O . LEU A 1 100 ? -35.816 22.577 47.429 1.00 50.69 100 LEU A O 1
ATOM 789 N N . GLU A 1 101 ? -37.181 22.029 49.121 1.00 59.81 101 GLU A N 1
ATOM 790 C CA . GLU A 1 101 ? -36.639 20.687 49.356 1.00 59.81 101 GLU A CA 1
ATOM 791 C C . GLU A 1 101 ? -37.063 19.669 48.288 1.00 59.81 101 GLU A C 1
ATOM 793 O O . GLU A 1 101 ? -36.220 18.901 47.814 1.00 59.81 101 GLU A O 1
ATOM 798 N N . ASP A 1 102 ? -38.308 19.735 47.810 1.00 58.34 102 ASP A N 1
ATOM 799 C CA . ASP A 1 102 ? -38.802 18.865 46.733 1.00 58.34 102 ASP A CA 1
ATOM 800 C C . ASP A 1 102 ? -38.174 19.228 45.383 1.00 58.34 102 ASP A C 1
ATOM 802 O O . ASP A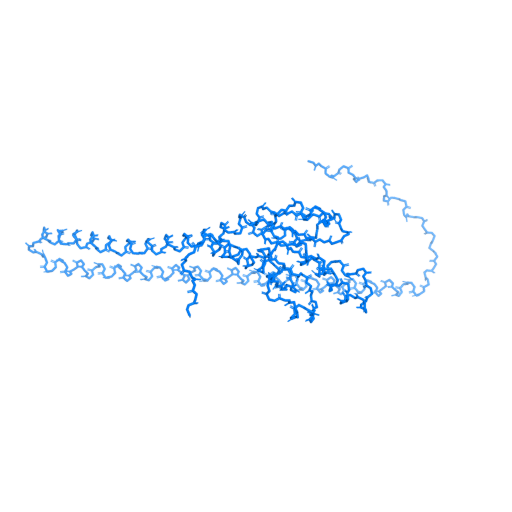 1 102 ? -37.773 18.347 44.619 1.00 58.34 102 ASP A O 1
ATOM 806 N N . ALA A 1 103 ? -37.973 20.523 45.121 1.00 54.09 103 ALA A N 1
ATOM 807 C CA . ALA A 1 103 ? -37.285 21.002 43.921 1.00 54.09 103 ALA A CA 1
ATOM 808 C C . ALA A 1 103 ? -35.835 20.503 43.850 1.00 54.09 103 ALA A C 1
ATOM 810 O O . ALA A 1 103 ? -35.356 20.086 42.796 1.00 54.09 103 ALA A O 1
ATOM 811 N N . LYS A 1 104 ? -35.131 20.503 44.990 1.00 54.78 104 LYS A N 1
ATOM 812 C CA . LYS A 1 104 ? -33.741 20.036 45.094 1.00 54.78 104 LYS A CA 1
ATOM 813 C C . LYS A 1 104 ? -33.630 18.528 44.865 1.00 54.78 104 LYS A C 1
ATOM 815 O O . LYS A 1 104 ? -32.615 18.066 44.341 1.00 54.78 104 LYS A O 1
ATOM 820 N N . LYS A 1 105 ? -34.667 17.775 45.242 1.00 66.25 105 LYS A N 1
ATOM 821 C CA . LYS A 1 105 ? -34.761 16.328 45.037 1.00 66.25 105 LYS A CA 1
ATOM 822 C C . LYS A 1 105 ? -35.047 15.998 43.571 1.00 66.25 105 LYS A C 1
ATOM 824 O O . LYS A 1 105 ? -34.250 15.296 42.962 1.00 66.25 105 LYS A O 1
ATOM 829 N N . VAL A 1 106 ? -36.065 16.620 42.972 1.00 61.88 106 VAL A N 1
ATOM 830 C CA . VAL A 1 106 ? -36.419 16.441 41.550 1.00 61.88 106 VAL A CA 1
ATOM 831 C C . VAL A 1 106 ? -35.300 16.917 40.619 1.00 61.88 106 VAL A C 1
ATOM 833 O O . VAL A 1 106 ? -34.971 16.230 39.657 1.00 61.88 106 VAL A O 1
ATOM 836 N N . ALA A 1 107 ? -34.639 18.039 40.923 1.00 54.59 107 ALA A N 1
ATOM 837 C CA . ALA A 1 107 ? -33.489 18.501 40.149 1.00 54.59 107 ALA A CA 1
ATOM 838 C C . ALA A 1 107 ? -32.289 17.547 40.269 1.00 54.59 107 ALA A C 1
ATOM 840 O O . ALA A 1 107 ? -31.637 17.273 39.267 1.00 54.59 107 ALA A O 1
ATOM 841 N N . ARG A 1 108 ? -32.000 16.992 41.458 1.00 57.53 108 ARG A N 1
ATOM 842 C CA . ARG A 1 108 ? -30.943 15.975 41.615 1.00 57.53 108 ARG A CA 1
ATOM 843 C C . ARG A 1 108 ? -31.258 14.687 40.859 1.00 57.53 108 ARG A C 1
ATOM 845 O O . ARG A 1 108 ? -30.344 14.123 40.266 1.00 57.53 108 ARG A O 1
ATOM 852 N N . GLU A 1 109 ? -32.510 14.239 40.884 1.00 61.09 109 GLU A N 1
ATOM 853 C CA . GLU A 1 109 ? -32.966 13.027 40.194 1.00 61.09 109 GLU A CA 1
ATOM 854 C C . GLU A 1 109 ? -32.891 13.203 38.667 1.00 61.09 109 GLU A C 1
ATOM 856 O O . GLU A 1 109 ? -32.269 12.391 37.984 1.00 61.09 109 GLU A O 1
ATOM 861 N N . SER A 1 110 ? -33.421 14.314 38.141 1.00 54.62 110 SER A N 1
ATOM 862 C CA . SER A 1 110 ? -33.428 14.618 36.703 1.00 54.62 110 SER A CA 1
ATOM 863 C C . SER A 1 110 ? -32.044 14.965 36.152 1.00 54.62 110 SER A C 1
ATOM 865 O O . SER A 1 110 ? -31.742 14.605 35.018 1.00 54.62 110 SER A O 1
ATOM 867 N N . ILE A 1 111 ? -31.169 15.617 36.932 1.00 55.94 111 ILE A N 1
ATOM 868 C CA . ILE A 1 111 ? -29.769 15.841 36.533 1.00 55.94 111 ILE A CA 1
ATOM 869 C C . ILE A 1 111 ? -29.008 14.514 36.520 1.00 55.94 111 ILE A C 1
ATOM 871 O O . ILE A 1 111 ? -28.285 14.266 35.563 1.00 55.94 111 ILE A O 1
ATOM 875 N N . ARG A 1 112 ? -29.197 13.628 37.511 1.00 54.88 112 ARG A N 1
ATOM 876 C CA . ARG A 1 112 ? -28.596 12.283 37.473 1.00 54.88 112 ARG A CA 1
ATOM 877 C C . ARG A 1 112 ? -29.078 11.484 36.265 1.00 54.88 112 ARG A C 1
ATOM 879 O O . ARG A 1 112 ? -28.249 10.990 35.520 1.00 54.88 112 ARG A O 1
ATOM 886 N N . GLN A 1 113 ? -30.383 11.425 36.007 1.00 53.94 113 GLN A N 1
ATOM 887 C CA . GLN A 1 113 ? -30.931 10.670 34.871 1.00 53.94 113 GLN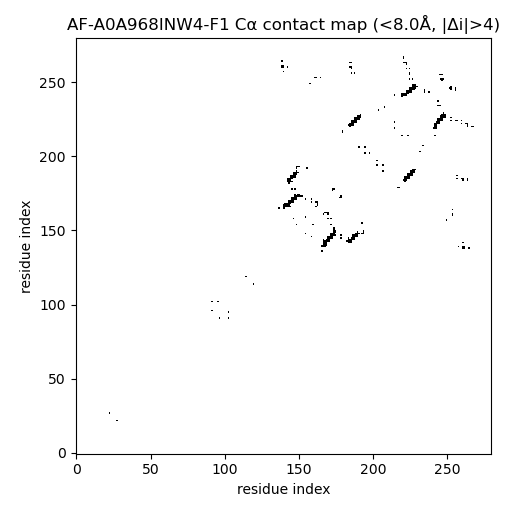 A CA 1
ATOM 888 C C . GLN A 1 113 ? -30.585 11.282 33.499 1.00 53.94 113 GLN A C 1
ATOM 890 O O . GLN A 1 113 ? -30.325 10.557 32.535 1.00 53.94 113 GLN A O 1
ATOM 895 N N . GLY A 1 114 ? -30.560 12.613 33.392 1.00 50.16 114 GLY A N 1
ATOM 896 C CA . GLY A 1 114 ? -30.216 13.323 32.159 1.00 50.16 114 GLY A CA 1
ATOM 897 C C . GLY A 1 114 ? -28.728 13.231 31.821 1.00 50.16 114 GLY A C 1
ATOM 898 O O . GLY A 1 114 ? -28.378 12.918 30.684 1.00 50.16 114 GLY A O 1
ATOM 899 N N . VAL A 1 115 ? -27.857 13.434 32.816 1.00 56.53 115 VAL A N 1
ATOM 900 C CA . VAL A 1 115 ? -26.404 13.282 32.661 1.00 56.53 115 VAL A CA 1
ATOM 901 C C . VAL A 1 115 ? -26.056 11.817 32.408 1.00 56.53 115 VAL A C 1
ATOM 903 O O . VAL A 1 115 ? -25.349 11.547 31.444 1.00 56.53 115 VAL A O 1
ATOM 906 N N . ASP A 1 116 ? -26.613 10.863 33.161 1.00 55.38 116 ASP A N 1
ATOM 907 C CA . ASP A 1 116 ? -26.304 9.443 32.957 1.00 55.38 116 ASP A CA 1
ATOM 908 C C . ASP A 1 116 ? -26.767 8.948 31.580 1.00 55.38 116 ASP A C 1
ATOM 910 O O . ASP A 1 116 ? -26.026 8.222 30.929 1.00 55.38 116 ASP A O 1
ATOM 914 N N . SER A 1 117 ? -27.928 9.361 31.058 1.00 55.72 117 SER A N 1
ATOM 915 C CA . SER A 1 117 ? -28.387 8.878 29.740 1.00 55.72 117 SER A CA 1
ATOM 916 C C . SER A 1 117 ? -27.641 9.510 28.556 1.00 55.72 117 SER A C 1
ATOM 918 O O . SER A 1 117 ? -27.236 8.801 27.628 1.00 55.72 117 SER A O 1
ATOM 920 N N . HIS A 1 118 ? -27.417 10.829 28.574 1.00 55.59 118 HIS A N 1
ATOM 921 C CA . HIS A 1 118 ? -26.790 11.531 27.449 1.00 55.59 118 HIS A CA 1
ATOM 922 C C . HIS A 1 118 ? -25.268 11.386 27.450 1.00 55.59 118 HIS A C 1
ATOM 924 O O . HIS A 1 118 ? -24.680 11.179 26.388 1.00 55.59 118 HIS A O 1
ATOM 930 N N . VAL A 1 119 ? -24.623 11.417 28.623 1.00 65.19 119 VAL A N 1
ATOM 931 C CA . VAL A 1 119 ? -23.174 11.180 28.714 1.00 65.19 119 VAL A CA 1
ATOM 932 C C . VAL A 1 119 ? -22.857 9.728 28.383 1.00 65.19 119 VAL A C 1
ATOM 934 O O . VAL A 1 119 ? -21.921 9.490 27.629 1.00 65.19 119 VAL A O 1
ATOM 937 N N . THR A 1 120 ? -23.656 8.757 28.836 1.00 68.50 120 THR A N 1
ATOM 938 C CA . THR A 1 120 ? -23.408 7.347 28.491 1.00 68.50 120 THR A CA 1
ATOM 939 C C . THR A 1 120 ? -23.532 7.104 26.991 1.00 68.50 120 THR A C 1
ATOM 941 O O . THR A 1 120 ? -22.669 6.443 26.423 1.00 68.50 120 THR A O 1
ATOM 944 N N . THR A 1 121 ? -24.536 7.680 26.323 1.00 73.88 121 THR A N 1
ATOM 945 C CA . THR A 1 121 ? -24.713 7.499 24.872 1.00 73.88 121 THR A CA 1
ATOM 946 C C . THR A 1 121 ? -23.569 8.134 24.075 1.00 73.88 121 THR A C 1
ATOM 948 O O . THR A 1 121 ? -23.026 7.504 23.168 1.00 73.88 121 THR A O 1
ATOM 951 N N . LEU A 1 122 ? -23.151 9.353 24.434 1.00 74.00 122 LEU A N 1
ATOM 952 C CA . LEU A 1 122 ? -22.037 10.035 23.766 1.00 74.00 122 LEU A CA 1
ATOM 953 C C . LEU A 1 122 ? -20.699 9.336 24.021 1.00 74.00 122 LEU A C 1
ATOM 955 O O . LEU A 1 122 ? -19.935 9.119 23.084 1.00 74.00 122 LEU A O 1
ATOM 959 N N . VAL A 1 123 ? -20.430 8.928 25.264 1.00 78.25 123 VAL A N 1
ATOM 960 C CA . VAL A 1 123 ? -19.211 8.188 25.609 1.00 78.25 123 VAL A CA 1
ATOM 961 C C . VAL A 1 123 ? -19.185 6.839 24.897 1.00 78.25 123 VAL A C 1
ATOM 963 O O . VAL A 1 123 ? -18.147 6.464 24.365 1.00 78.25 123 VAL A O 1
ATOM 966 N N . GLN A 1 124 ? -20.307 6.120 24.824 1.00 75.94 124 GLN A N 1
ATOM 967 C CA . GLN A 1 124 ? -20.381 4.858 24.085 1.00 75.94 124 GLN A CA 1
ATOM 968 C C . GLN A 1 124 ? -20.124 5.054 22.589 1.00 75.94 124 GLN A C 1
ATOM 970 O O . GLN A 1 124 ? -19.361 4.284 22.007 1.00 75.94 124 GLN A O 1
ATOM 975 N N . ALA A 1 125 ? -20.711 6.085 21.975 1.00 81.38 125 ALA A N 1
ATOM 976 C CA . ALA A 1 125 ? -20.477 6.399 20.569 1.00 81.38 125 ALA A CA 1
ATOM 977 C C . ALA A 1 125 ? -19.001 6.736 20.298 1.00 81.38 125 ALA A C 1
ATOM 979 O O . ALA A 1 125 ? -18.416 6.225 19.343 1.00 81.38 125 ALA A O 1
ATOM 980 N N . GLU A 1 126 ? -18.379 7.537 21.165 1.00 78.94 126 GLU A N 1
ATOM 981 C CA . GLU A 1 126 ? -16.971 7.909 21.026 1.00 78.94 126 GLU A CA 1
ATOM 982 C C . GLU A 1 126 ? -16.038 6.712 21.253 1.00 78.94 126 GLU A C 1
ATOM 984 O O . GLU A 1 126 ? -15.125 6.473 20.465 1.00 78.94 126 GLU A O 1
ATOM 989 N N . VAL A 1 127 ? -16.307 5.888 22.271 1.00 84.69 127 VAL A N 1
ATOM 990 C CA . VAL A 1 127 ? -15.558 4.648 22.527 1.00 84.69 127 VAL A CA 1
ATOM 991 C C . VAL A 1 127 ? -15.656 3.698 21.338 1.00 84.69 127 VAL A C 1
ATOM 993 O O . VAL A 1 127 ? -14.650 3.110 20.943 1.00 84.69 127 VAL A O 1
ATOM 996 N N . GLU A 1 128 ? -16.835 3.556 20.737 1.00 82.44 128 GLU A N 1
ATOM 997 C CA . GLU A 1 128 ? -17.036 2.709 19.564 1.00 82.44 128 GLU A CA 1
ATOM 998 C C . GLU A 1 128 ? -16.304 3.264 18.328 1.00 82.44 128 GLU A C 1
ATOM 1000 O O . GLU A 1 128 ? -15.664 2.507 17.593 1.00 82.44 128 GLU A O 1
ATOM 1005 N N . ASN A 1 129 ? -16.296 4.584 18.128 1.00 80.50 129 ASN A N 1
ATOM 1006 C CA . ASN A 1 129 ? -15.521 5.230 17.064 1.00 80.50 129 ASN A CA 1
ATOM 1007 C C . ASN A 1 129 ? -14.006 5.050 17.251 1.00 80.50 129 ASN A C 1
ATOM 1009 O O . ASN A 1 129 ? -13.301 4.683 16.302 1.00 80.50 129 ASN A O 1
ATOM 1013 N N . ILE A 1 130 ? -13.501 5.239 18.473 1.00 80.25 130 ILE A N 1
ATOM 1014 C CA . ILE A 1 130 ? -12.095 4.997 18.821 1.00 80.25 130 ILE A CA 1
ATOM 1015 C C . ILE A 1 130 ? -11.761 3.524 18.605 1.00 80.25 130 ILE A C 1
ATOM 1017 O O . ILE A 1 130 ? -10.752 3.207 17.981 1.00 80.25 130 ILE A O 1
ATOM 1021 N N . ARG A 1 131 ? -12.624 2.607 19.052 1.00 79.94 131 ARG A N 1
ATOM 1022 C CA . ARG A 1 131 ? -12.442 1.165 18.868 1.00 79.94 131 ARG A CA 1
ATOM 1023 C C . ARG A 1 131 ? -12.326 0.807 17.390 1.00 79.94 131 ARG A C 1
ATOM 1025 O O . ARG A 1 131 ? -11.396 0.090 17.027 1.00 79.94 131 ARG A O 1
ATOM 1032 N N . ARG A 1 132 ? -13.208 1.326 16.531 1.00 79.31 132 ARG A N 1
ATOM 1033 C CA . ARG A 1 132 ? -13.143 1.112 15.073 1.00 79.31 132 ARG A CA 1
ATOM 1034 C C . ARG A 1 132 ? -11.859 1.674 14.471 1.00 79.31 132 ARG A C 1
ATOM 1036 O O . ARG A 1 132 ? -11.225 1.004 13.660 1.00 79.31 132 ARG A O 1
ATOM 1043 N N . THR A 1 133 ? -11.449 2.865 14.895 1.00 80.38 133 THR A N 1
ATOM 1044 C CA . THR A 1 133 ? -10.211 3.508 14.426 1.00 80.38 133 THR A CA 1
ATOM 1045 C C . THR A 1 133 ? -8.971 2.720 14.856 1.00 80.38 133 THR A C 1
ATOM 1047 O O . THR A 1 133 ? -8.093 2.447 14.042 1.00 80.38 133 THR A O 1
ATOM 1050 N N . LEU A 1 134 ? -8.922 2.251 16.103 1.00 83.69 134 LEU A N 1
ATOM 1051 C CA . LEU A 1 134 ? -7.827 1.424 16.612 1.00 83.69 134 LEU A CA 1
ATOM 1052 C C . LEU A 1 134 ? -7.783 0.047 15.949 1.00 83.69 134 LEU A C 1
ATOM 1054 O O . LEU A 1 134 ? -6.703 -0.462 15.663 1.00 83.69 134 LEU A O 1
ATOM 1058 N N . GLN A 1 135 ? -8.940 -0.568 15.691 1.00 83.50 135 GLN A N 1
ATOM 1059 C CA . GLN A 1 135 ? -9.008 -1.834 14.959 1.00 83.50 135 GLN A CA 1
ATOM 1060 C C . GLN A 1 135 ? -8.442 -1.689 13.547 1.00 83.50 135 GLN A C 1
ATOM 1062 O O . GLN A 1 135 ? -7.684 -2.551 13.109 1.00 83.50 135 GLN A O 1
ATOM 1067 N N . ARG A 1 136 ? -8.770 -0.586 12.871 1.00 86.56 136 ARG A N 1
ATOM 1068 C CA . ARG A 1 136 ? -8.239 -0.231 11.554 1.00 86.56 136 ARG A CA 1
ATOM 1069 C C . ARG A 1 136 ? -6.716 -0.099 11.558 1.00 86.56 136 ARG A C 1
ATOM 1071 O O . ARG A 1 136 ? -6.027 -0.781 10.806 1.00 86.56 136 ARG A O 1
ATOM 1078 N N . GLU A 1 137 ? -6.172 0.680 12.484 1.00 89.19 137 GLU A N 1
ATOM 1079 C CA . GLU A 1 137 ? -4.717 0.848 12.592 1.00 89.19 137 GLU A CA 1
ATOM 1080 C C . GLU A 1 137 ? -3.998 -0.437 13.040 1.00 89.19 137 GLU A C 1
ATOM 1082 O O . GLU A 1 137 ? -2.855 -0.682 12.654 1.00 89.19 137 GLU A O 1
ATOM 1087 N N . ARG A 1 138 ? -4.668 -1.318 13.795 1.00 93.25 138 ARG A N 1
ATOM 1088 C CA . ARG A 1 138 ? -4.119 -2.634 14.151 1.00 93.25 138 ARG A CA 1
ATOM 1089 C C . ARG A 1 138 ? -3.949 -3.541 12.933 1.00 93.25 138 ARG A C 1
ATOM 1091 O O . ARG A 1 138 ? -2.970 -4.281 12.897 1.00 93.25 138 ARG A O 1
ATOM 1098 N N . VAL A 1 139 ? -4.863 -3.493 11.960 1.00 95.88 139 VAL A N 1
ATOM 1099 C CA . VAL A 1 139 ? -4.722 -4.244 10.698 1.00 95.88 139 VAL A CA 1
ATOM 1100 C C . VAL A 1 139 ? -3.436 -3.820 9.992 1.00 95.88 139 VAL A C 1
ATOM 1102 O O . VAL A 1 139 ? -2.587 -4.663 9.717 1.00 95.88 139 VAL A O 1
ATOM 1105 N N . ILE A 1 140 ? -3.230 -2.513 9.821 1.00 95.62 140 ILE A N 1
ATOM 1106 C CA . ILE A 1 140 ? -2.019 -1.948 9.204 1.00 95.62 140 ILE A CA 1
ATOM 1107 C C . ILE A 1 140 ? -0.758 -2.377 9.965 1.00 95.62 140 ILE A C 1
ATOM 1109 O O . ILE A 1 140 ? 0.198 -2.867 9.369 1.00 95.62 140 ILE A O 1
ATOM 1113 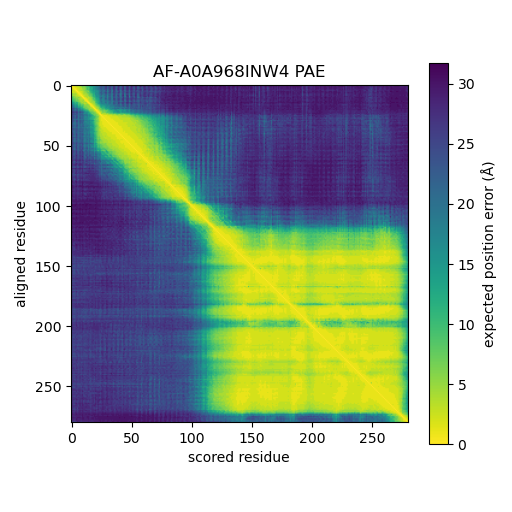N N . GLY A 1 141 ? -0.759 -2.240 11.293 1.00 95.12 141 GLY A N 1
ATOM 1114 C CA . GLY A 1 141 ? 0.404 -2.569 12.118 1.00 95.12 141 GLY A CA 1
ATOM 1115 C C . GLY A 1 141 ? 0.783 -4.053 12.123 1.00 95.12 141 GLY A C 1
ATOM 1116 O O . GLY A 1 141 ? 1.956 -4.363 12.327 1.00 95.12 141 GLY A O 1
ATOM 1117 N N . ASN A 1 142 ? -0.184 -4.948 11.904 1.00 96.69 142 ASN A N 1
ATOM 1118 C CA . ASN A 1 142 ? 0.015 -6.398 11.927 1.00 96.69 142 ASN A CA 1
ATOM 1119 C C . ASN A 1 142 ? 0.292 -7.009 10.547 1.00 96.69 142 ASN A C 1
ATOM 1121 O O . ASN A 1 142 ? 0.734 -8.152 10.491 1.00 96.69 142 ASN A O 1
ATOM 1125 N N . THR A 1 143 ? 0.033 -6.273 9.467 1.00 98.06 143 THR A N 1
ATOM 1126 C CA . THR A 1 143 ? 0.218 -6.763 8.097 1.00 98.06 143 THR A CA 1
ATOM 1127 C C . THR A 1 143 ? 1.702 -6.846 7.756 1.00 98.06 143 THR A C 1
ATOM 1129 O O . THR A 1 143 ? 2.448 -5.876 7.935 1.00 98.06 143 THR A O 1
ATOM 1132 N N . ILE A 1 144 ? 2.130 -7.996 7.242 1.00 98.06 144 ILE A N 1
ATOM 1133 C CA . ILE A 1 144 ? 3.480 -8.217 6.729 1.00 98.06 144 ILE A CA 1
ATOM 1134 C C . ILE A 1 144 ? 3.527 -7.761 5.273 1.00 98.06 144 ILE A C 1
ATOM 1136 O O . ILE A 1 144 ? 2.844 -8.315 4.411 1.00 98.06 144 ILE A O 1
ATOM 1140 N N . VAL A 1 145 ? 4.365 -6.762 4.996 1.00 98.56 145 VAL A N 1
ATOM 1141 C CA . VAL A 1 145 ? 4.528 -6.189 3.658 1.00 98.56 145 VAL A CA 1
ATOM 1142 C C . VAL A 1 145 ? 5.924 -6.504 3.135 1.00 98.56 145 VAL A C 1
ATOM 1144 O O . VAL A 1 145 ? 6.921 -6.111 3.741 1.00 98.56 145 VAL A O 1
ATOM 1147 N N . ASN A 1 146 ? 6.012 -7.162 1.984 1.00 98.62 146 ASN A N 1
ATOM 1148 C CA . ASN A 1 146 ? 7.269 -7.307 1.255 1.00 98.62 146 ASN A CA 1
ATOM 1149 C C . ASN A 1 146 ? 7.299 -6.294 0.106 1.00 98.62 146 ASN A C 1
ATOM 1151 O O . ASN A 1 146 ? 6.479 -6.353 -0.806 1.00 98.62 146 ASN A O 1
ATOM 1155 N N . TYR A 1 147 ? 8.245 -5.361 0.143 1.00 98.62 147 TYR A N 1
ATOM 1156 C CA . TYR A 1 147 ? 8.477 -4.402 -0.931 1.00 98.62 147 TYR A CA 1
ATOM 1157 C C . TYR A 1 147 ? 9.559 -4.931 -1.861 1.00 98.62 147 TYR A C 1
ATOM 1159 O O . TYR A 1 147 ? 10.735 -4.932 -1.509 1.00 98.62 147 TYR A O 1
ATOM 1167 N N . TYR A 1 148 ? 9.168 -5.384 -3.041 1.00 98.25 148 TYR A N 1
ATOM 1168 C CA . TYR A 1 148 ? 10.049 -6.030 -3.993 1.00 98.25 148 TYR A CA 1
ATOM 1169 C C . TYR A 1 148 ? 10.381 -5.102 -5.164 1.00 98.25 148 TYR A C 1
ATOM 1171 O O . TYR A 1 148 ? 9.505 -4.656 -5.909 1.00 98.25 148 TYR A O 1
ATOM 1179 N N . LEU A 1 149 ? 11.676 -4.836 -5.326 1.00 97.38 149 LEU A N 1
ATOM 1180 C CA . LEU A 1 149 ? 12.244 -4.081 -6.436 1.00 97.38 149 LEU A CA 1
ATOM 1181 C C . LEU A 1 149 ? 13.340 -4.943 -7.082 1.00 97.38 149 LEU A C 1
ATOM 1183 O O . LEU A 1 149 ? 14.419 -5.074 -6.497 1.00 97.38 149 LEU A O 1
ATOM 1187 N N . PRO A 1 150 ? 13.090 -5.548 -8.257 1.00 94.94 150 PRO A N 1
ATOM 1188 C CA . PRO A 1 150 ? 14.054 -6.457 -8.863 1.00 94.94 150 PRO A CA 1
ATOM 1189 C C . PRO A 1 150 ? 15.407 -5.780 -9.127 1.00 94.94 150 PRO A C 1
ATOM 1191 O O . PRO A 1 150 ? 15.464 -4.653 -9.621 1.00 94.94 150 PRO A O 1
ATOM 1194 N N . ASN A 1 151 ? 16.497 -6.502 -8.851 1.00 92.50 151 ASN A N 1
ATOM 1195 C CA . ASN A 1 151 ? 17.885 -6.073 -9.079 1.00 92.50 151 ASN A CA 1
ATOM 1196 C C . ASN A 1 151 ? 18.323 -4.817 -8.303 1.00 92.50 151 ASN A C 1
ATOM 1198 O O . ASN A 1 151 ? 19.300 -4.175 -8.692 1.00 92.50 151 ASN A O 1
ATOM 1202 N N . SER A 1 152 ? 17.637 -4.461 -7.215 1.00 94.81 152 SER A N 1
ATOM 1203 C CA . SER A 1 152 ? 18.078 -3.386 -6.326 1.00 94.81 152 SER A CA 1
ATOM 1204 C C . SER A 1 152 ? 18.460 -3.928 -4.957 1.00 94.81 152 SER A C 1
ATOM 1206 O O . SER A 1 152 ? 17.712 -4.678 -4.341 1.00 94.81 152 SER A O 1
ATOM 1208 N N . LEU A 1 153 ? 19.608 -3.479 -4.453 1.00 94.94 153 LEU A N 1
ATOM 1209 C CA . LEU A 1 153 ? 20.036 -3.718 -3.071 1.00 94.94 153 LEU A CA 1
ATOM 1210 C C . LEU A 1 153 ? 19.570 -2.607 -2.122 1.00 94.94 153 LEU A C 1
ATOM 1212 O O . LEU A 1 153 ? 19.653 -2.749 -0.905 1.00 94.94 153 LEU A O 1
ATOM 1216 N N . GLN A 1 154 ? 19.110 -1.476 -2.666 1.00 96.69 154 GLN A N 1
ATOM 1217 C CA . GLN A 1 154 ? 18.708 -0.319 -1.876 1.00 96.69 154 GLN A CA 1
ATOM 1218 C C . GLN A 1 154 ? 17.198 -0.088 -1.975 1.00 96.69 154 GLN A C 1
ATOM 1220 O O . GLN A 1 154 ? 16.654 -0.042 -3.085 1.00 96.69 154 GLN A O 1
ATOM 1225 N N . PRO A 1 155 ? 16.511 0.088 -0.833 1.00 97.25 155 PRO A N 1
ATOM 1226 C CA . PRO A 1 155 ? 15.090 0.376 -0.837 1.00 97.25 155 PRO A CA 1
ATOM 1227 C C . PRO A 1 155 ? 14.823 1.792 -1.373 1.00 97.25 155 PRO A C 1
ATOM 1229 O O . PRO A 1 155 ? 15.526 2.734 -0.991 1.00 97.25 155 PRO A O 1
ATOM 1232 N N . PRO A 1 156 ? 13.789 1.980 -2.212 1.00 97.25 156 PRO A N 1
ATOM 1233 C CA . PRO A 1 156 ? 13.387 3.304 -2.673 1.00 97.25 156 PRO A CA 1
ATOM 1234 C C . PRO A 1 156 ? 12.700 4.100 -1.552 1.00 97.25 156 PRO A C 1
ATOM 1236 O O . PRO A 1 156 ? 12.395 3.585 -0.473 1.00 97.25 156 PRO A O 1
ATOM 1239 N N . ARG A 1 157 ? 12.415 5.385 -1.792 1.00 97.75 157 ARG A N 1
ATOM 1240 C CA . ARG A 1 157 ? 11.782 6.269 -0.795 1.00 97.75 157 ARG A CA 1
ATOM 1241 C C . ARG A 1 157 ? 10.420 5.739 -0.334 1.00 97.75 157 ARG A C 1
ATOM 1243 O O . ARG A 1 157 ? 10.078 5.861 0.842 1.00 97.75 157 ARG A O 1
ATOM 1250 N N . GLU A 1 158 ? 9.659 5.155 -1.248 1.00 98.00 158 GLU A N 1
ATOM 1251 C CA . GLU A 1 158 ? 8.332 4.584 -1.039 1.00 98.00 158 GLU A CA 1
ATOM 1252 C C . GLU A 1 158 ? 8.324 3.481 0.031 1.00 98.00 158 GLU A C 1
ATOM 1254 O O . GLU A 1 158 ? 7.393 3.413 0.835 1.00 98.00 158 GLU A O 1
ATOM 1259 N N . PHE A 1 159 ? 9.398 2.695 0.137 1.00 98.38 159 PHE A N 1
ATOM 1260 C CA . PHE A 1 159 ? 9.567 1.715 1.212 1.00 98.38 159 PHE A CA 1
ATOM 1261 C C . PHE A 1 159 ? 9.549 2.373 2.600 1.00 98.38 159 PHE A C 1
ATOM 1263 O O . PHE A 1 159 ? 8.876 1.908 3.523 1.00 98.38 159 PHE A O 1
ATOM 1270 N N . THR A 1 160 ? 10.252 3.498 2.753 1.00 98.00 160 THR A N 1
ATOM 1271 C CA . THR A 1 160 ? 10.282 4.261 4.010 1.00 98.00 160 THR A CA 1
ATOM 1272 C C . THR A 1 160 ? 8.925 4.893 4.314 1.00 98.00 160 THR A C 1
ATOM 1274 O O . THR A 1 160 ? 8.544 4.990 5.480 1.00 98.00 160 THR A O 1
ATOM 1277 N N . LEU A 1 161 ? 8.157 5.275 3.287 1.00 97.94 161 LEU A N 1
ATOM 1278 C CA . LEU A 1 161 ? 6.805 5.813 3.464 1.00 97.94 161 LEU A CA 1
ATOM 1279 C C . LEU A 1 161 ? 5.834 4.770 4.035 1.00 97.94 161 LEU A C 1
ATOM 1281 O O . LEU A 1 161 ? 5.014 5.119 4.882 1.00 97.94 161 LEU A O 1
ATOM 1285 N N . LEU A 1 162 ? 5.953 3.495 3.652 1.00 98.06 162 LEU A N 1
ATOM 1286 C CA . LEU A 1 162 ? 5.153 2.418 4.252 1.00 98.06 162 LEU A CA 1
ATOM 1287 C C . LEU A 1 162 ? 5.455 2.259 5.744 1.00 98.06 162 LEU A C 1
ATOM 1289 O O . LEU A 1 162 ? 4.539 2.200 6.564 1.00 98.06 162 LEU A O 1
ATOM 1293 N N . LYS A 1 163 ? 6.737 2.286 6.121 1.00 97.81 163 LYS A N 1
ATOM 1294 C CA . LYS A 1 163 ? 7.132 2.268 7.538 1.00 97.81 163 LYS A CA 1
ATOM 1295 C C . LYS A 1 163 ? 6.581 3.480 8.288 1.00 97.81 163 LYS A C 1
ATOM 1297 O O . LYS A 1 163 ? 6.008 3.328 9.363 1.00 97.81 163 LYS A O 1
ATOM 1302 N N . ALA A 1 164 ? 6.691 4.671 7.696 1.00 97.06 164 ALA A N 1
ATOM 1303 C CA . ALA A 1 164 ? 6.167 5.907 8.273 1.00 97.06 164 ALA A CA 1
ATOM 1304 C C . ALA A 1 164 ? 4.634 5.897 8.420 1.00 97.06 164 ALA A C 1
ATOM 1306 O O . ALA A 1 164 ? 4.114 6.493 9.360 1.00 97.06 164 ALA A O 1
ATOM 1307 N N . ARG A 1 165 ? 3.905 5.191 7.540 1.00 95.69 165 ARG A N 1
ATOM 1308 C CA . ARG A 1 165 ? 2.447 5.015 7.652 1.00 95.69 165 ARG A CA 1
ATOM 1309 C C . ARG A 1 165 ? 2.042 4.173 8.865 1.00 95.69 165 ARG A C 1
ATOM 1311 O O . ARG A 1 165 ? 0.904 4.297 9.311 1.00 95.69 165 ARG A O 1
ATOM 1318 N N . GLY A 1 166 ? 2.937 3.347 9.402 1.00 95.69 166 GLY A N 1
ATOM 1319 C CA . GLY A 1 166 ? 2.666 2.502 10.566 1.00 95.69 166 GLY A CA 1
ATOM 1320 C C . GLY A 1 166 ? 2.668 1.002 10.279 1.00 95.69 166 GLY A C 1
ATOM 1321 O O . GLY A 1 166 ? 2.399 0.227 11.197 1.00 95.69 166 GLY A O 1
ATOM 1322 N N . PHE A 1 167 ? 3.011 0.573 9.058 1.00 97.44 167 PHE A N 1
ATOM 1323 C CA . PHE A 1 167 ? 3.319 -0.833 8.799 1.00 97.44 167 PHE A CA 1
ATOM 1324 C C . PHE A 1 167 ? 4.601 -1.199 9.554 1.00 97.44 167 PHE A C 1
ATOM 1326 O O . PHE A 1 167 ? 5.681 -0.686 9.257 1.00 97.44 167 PHE A O 1
ATOM 1333 N N . ARG A 1 168 ? 4.486 -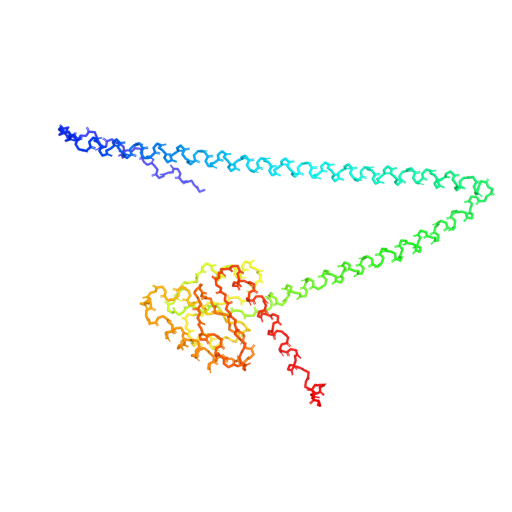2.059 10.570 1.00 93.81 168 ARG A N 1
ATOM 1334 C CA . ARG A 1 168 ? 5.620 -2.403 11.447 1.00 93.81 168 ARG A CA 1
ATOM 1335 C C . ARG A 1 168 ? 6.544 -3.444 10.818 1.00 93.81 168 ARG A C 1
ATOM 1337 O O . ARG A 1 168 ? 7.745 -3.420 11.070 1.00 93.81 168 ARG A O 1
ATOM 1344 N N . SER A 1 169 ? 5.989 -4.304 9.968 1.00 97.00 169 SER A N 1
ATOM 1345 C CA . SER A 1 169 ? 6.670 -5.452 9.364 1.00 97.00 169 SER A CA 1
ATOM 1346 C C . SER A 1 169 ? 6.853 -5.256 7.858 1.00 97.00 169 SER A C 1
ATOM 1348 O O . SER A 1 169 ? 6.256 -5.972 7.058 1.00 97.00 169 SER A O 1
ATOM 1350 N N . VAL A 1 170 ? 7.658 -4.259 7.470 1.00 98.06 170 VAL A N 1
ATOM 1351 C CA . VAL A 1 170 ? 7.999 -4.002 6.058 1.00 98.06 170 VAL A CA 1
ATOM 1352 C C . VAL A 1 170 ? 9.401 -4.529 5.755 1.00 98.06 170 VAL A C 1
ATOM 1354 O O . VAL A 1 170 ? 10.389 -4.027 6.305 1.00 98.06 170 VAL A O 1
ATOM 1357 N N . HIS A 1 171 ? 9.492 -5.508 4.859 1.00 98.19 171 HIS A N 1
ATOM 1358 C CA . HIS A 1 171 ? 10.745 -6.120 4.416 1.00 98.19 171 HIS A CA 1
ATOM 1359 C C . HIS A 1 171 ? 11.076 -5.724 2.978 1.00 98.19 171 HIS A C 1
ATOM 1361 O O . HIS A 1 171 ? 10.181 -5.449 2.184 1.00 98.19 171 HIS A O 1
ATOM 1367 N N . PHE A 1 172 ? 12.365 -5.709 2.650 1.00 98.06 172 PHE A N 1
ATOM 1368 C CA . PHE A 1 172 ? 12.869 -5.439 1.306 1.00 98.06 172 PHE A CA 1
ATOM 1369 C C . PHE A 1 172 ? 13.660 -6.666 0.829 1.00 98.06 172 PHE A C 1
ATOM 1371 O O . PHE A 1 172 ? 14.861 -6.731 1.083 1.00 98.06 172 PHE A O 1
ATOM 1378 N N . PRO A 1 173 ? 12.990 -7.701 0.289 1.00 97.19 173 PRO A N 1
ATOM 1379 C CA . PRO A 1 173 ? 13.675 -8.878 -0.236 1.00 97.19 173 PRO A CA 1
ATOM 1380 C C . PRO A 1 173 ? 14.525 -8.506 -1.454 1.00 97.19 173 PRO A C 1
ATOM 1382 O O . PRO A 1 173 ? 14.044 -7.836 -2.367 1.00 97.19 173 PRO A O 1
ATOM 1385 N N . GLU A 1 174 ? 15.774 -8.966 -1.464 1.00 94.69 174 GLU A N 1
ATOM 1386 C CA . GLU A 1 174 ? 16.741 -8.666 -2.534 1.00 94.69 174 GLU A CA 1
ATOM 1387 C C . GLU A 1 174 ? 16.482 -9.505 -3.793 1.00 94.69 174 GLU A C 1
ATOM 1389 O O . GLU A 1 174 ? 16.795 -9.102 -4.913 1.00 94.69 174 GLU A O 1
ATOM 1394 N N . ASP A 1 175 ? 15.883 -10.680 -3.609 1.00 95.12 175 ASP A N 1
ATOM 1395 C CA . ASP A 1 175 ? 15.614 -11.637 -4.665 1.00 95.12 175 ASP A CA 1
ATOM 1396 C C . ASP A 1 175 ? 14.272 -12.357 -4.453 1.00 95.12 175 ASP A C 1
ATOM 1398 O O . ASP A 1 175 ? 13.581 -12.226 -3.436 1.00 95.12 175 ASP A O 1
ATOM 1402 N N . LEU A 1 176 ? 13.890 -13.118 -5.472 1.00 94.12 176 LEU A N 1
ATOM 1403 C CA . LEU A 1 176 ? 12.626 -13.835 -5.522 1.00 94.12 176 LEU A CA 1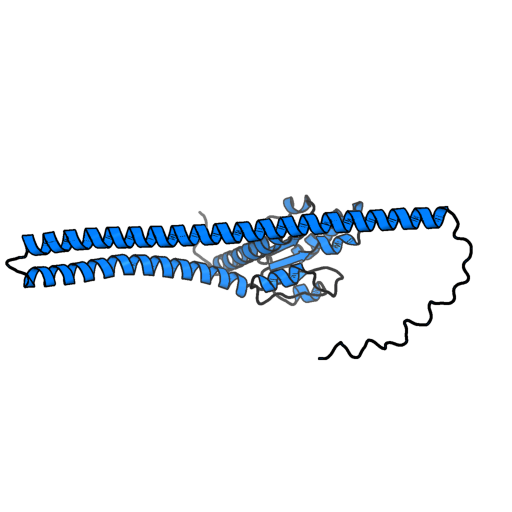
ATOM 1404 C C . LEU A 1 176 ? 12.569 -15.012 -4.531 1.00 94.12 176 LEU A C 1
ATOM 1406 O O . LEU A 1 176 ? 11.501 -15.344 -4.021 1.00 94.12 176 LEU A O 1
ATOM 1410 N N . GLN A 1 177 ? 13.713 -15.619 -4.214 1.00 94.25 177 GLN A N 1
ATOM 1411 C CA . GLN A 1 177 ? 13.801 -16.716 -3.253 1.00 94.25 177 GLN A CA 1
ATOM 1412 C C . GLN A 1 177 ? 13.566 -16.202 -1.825 1.00 94.25 177 GLN A C 1
ATOM 1414 O O . GLN A 1 177 ? 12.820 -16.810 -1.054 1.00 94.25 177 GLN A O 1
ATOM 1419 N N . GLN A 1 178 ? 14.130 -15.042 -1.482 1.00 94.75 178 GLN A N 1
ATOM 1420 C CA . GLN A 1 178 ? 13.866 -14.343 -0.229 1.00 94.75 178 GLN A CA 1
ATOM 1421 C C . GLN A 1 178 ? 12.394 -13.951 -0.118 1.00 94.75 178 GLN A C 1
ATOM 1423 O O . GLN A 1 178 ? 11.803 -14.139 0.949 1.00 94.75 178 GLN A O 1
ATOM 1428 N N . LEU A 1 179 ? 11.796 -13.466 -1.214 1.00 94.75 179 LEU A N 1
ATOM 1429 C CA . LEU A 1 179 ? 10.374 -13.134 -1.269 1.00 94.75 179 LEU A CA 1
ATOM 1430 C C . LEU A 1 179 ? 9.493 -14.349 -0.939 1.00 94.75 179 LEU A C 1
ATOM 1432 O O . LEU A 1 179 ? 8.581 -14.221 -0.131 1.00 94.75 179 LEU A O 1
ATOM 1436 N N . GLN A 1 180 ? 9.793 -15.524 -1.501 1.00 92.38 180 GLN A N 1
ATOM 1437 C CA . GLN A 1 180 ? 9.049 -16.765 -1.234 1.00 92.38 180 GLN A CA 1
ATOM 1438 C C . GLN A 1 180 ? 9.264 -17.310 0.181 1.00 92.38 180 GLN A C 1
ATOM 1440 O O . GLN A 1 180 ? 8.333 -17.813 0.805 1.00 92.38 180 GLN A O 1
ATOM 1445 N N . SER A 1 181 ? 10.492 -17.218 0.704 1.00 90.12 181 SER A N 1
ATOM 1446 C CA . SER A 1 181 ? 10.821 -17.730 2.043 1.00 90.12 181 SER A CA 1
ATOM 1447 C C . SER A 1 181 ? 10.083 -16.996 3.168 1.00 90.12 181 SER A C 1
ATOM 1449 O O . SER A 1 181 ? 9.960 -17.511 4.280 1.00 90.12 181 SER A O 1
ATOM 1451 N N . ARG A 1 182 ? 9.597 -15.783 2.887 1.00 88.94 182 ARG A N 1
ATOM 1452 C CA . ARG A 1 182 ? 8.905 -14.921 3.840 1.00 88.94 182 ARG A CA 1
ATOM 1453 C C . ARG A 1 182 ? 7.455 -14.775 3.424 1.00 88.94 182 ARG A C 1
ATOM 1455 O O . ARG A 1 182 ? 7.144 -13.986 2.537 1.00 88.94 182 ARG A O 1
ATOM 1462 N N . MET A 1 183 ? 6.568 -15.482 4.116 1.00 89.62 183 MET A N 1
ATOM 1463 C CA . MET A 1 183 ? 5.132 -15.288 3.941 1.00 89.62 183 MET A CA 1
ATOM 1464 C C . MET A 1 183 ? 4.778 -13.822 4.212 1.00 89.62 183 MET A C 1
ATOM 1466 O O . MET A 1 183 ? 5.035 -13.310 5.303 1.00 89.62 183 MET A O 1
ATOM 1470 N N . ALA A 1 184 ? 4.229 -13.155 3.201 1.00 97.19 184 ALA A N 1
ATOM 1471 C CA . ALA A 1 184 ? 3.731 -11.795 3.302 1.00 97.19 184 ALA A CA 1
ATOM 1472 C C . ALA A 1 184 ? 2.254 -11.752 2.936 1.00 97.19 184 ALA A C 1
ATOM 1474 O O . ALA A 1 184 ? 1.798 -12.433 2.017 1.00 97.19 184 ALA A O 1
ATOM 1475 N N . ASP A 1 185 ? 1.536 -10.904 3.656 1.00 97.94 185 ASP A N 1
ATOM 1476 C CA . ASP A 1 185 ? 0.135 -10.602 3.401 1.00 97.94 185 ASP A CA 1
ATOM 1477 C C . ASP A 1 185 ? 0.013 -9.755 2.127 1.00 97.94 185 ASP A C 1
ATOM 1479 O O . ASP A 1 185 ? -0.845 -9.988 1.276 1.00 97.94 185 ASP A O 1
ATOM 1483 N N . VAL A 1 186 ? 0.923 -8.788 1.967 1.00 98.56 186 VAL A N 1
ATOM 1484 C CA . VAL A 1 186 ? 0.950 -7.875 0.822 1.00 98.56 186 VAL A CA 1
ATOM 1485 C C . VAL A 1 186 ? 2.342 -7.841 0.205 1.00 98.56 186 VAL A C 1
ATOM 1487 O O . VAL A 1 186 ? 3.348 -7.672 0.899 1.00 98.56 186 VAL A O 1
ATOM 1490 N N . VAL A 1 187 ? 2.401 -7.945 -1.120 1.00 98.62 187 VAL A N 1
ATOM 1491 C CA . VAL A 1 187 ? 3.630 -7.762 -1.896 1.00 98.62 187 VAL A CA 1
ATOM 1492 C C . VAL A 1 187 ? 3.488 -6.517 -2.754 1.00 98.62 187 VAL A C 1
ATOM 1494 O O . VAL A 1 187 ? 2.558 -6.405 -3.547 1.00 98.62 187 VAL A O 1
ATOM 1497 N N . VAL A 1 188 ? 4.421 -5.581 -2.613 1.00 98.75 188 VAL A N 1
ATOM 1498 C CA . VAL A 1 188 ? 4.534 -4.423 -3.503 1.00 98.75 188 VAL A CA 1
ATOM 1499 C C . VAL A 1 188 ? 5.562 -4.746 -4.576 1.00 98.75 188 VAL A C 1
ATOM 1501 O O . VAL A 1 188 ? 6.718 -4.981 -4.244 1.00 98.75 188 VAL A O 1
ATOM 1504 N N . LEU A 1 189 ? 5.164 -4.735 -5.846 1.00 98.56 189 LEU A N 1
ATOM 1505 C CA . LEU A 1 189 ? 6.078 -4.814 -6.983 1.00 98.56 189 LEU A CA 1
ATOM 1506 C C . LEU A 1 189 ? 6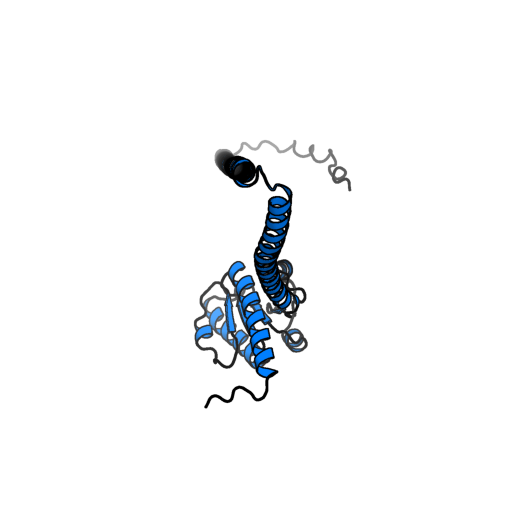.329 -3.409 -7.528 1.00 98.56 189 LEU A C 1
ATOM 1508 O O . LEU A 1 189 ? 5.426 -2.782 -8.084 1.00 98.56 189 LEU A O 1
ATOM 1512 N N . ASP A 1 190 ? 7.563 -2.934 -7.408 1.00 98.25 190 ASP A N 1
ATOM 1513 C CA . ASP A 1 190 ? 7.970 -1.617 -7.892 1.00 98.25 190 ASP A CA 1
ATOM 1514 C C . ASP A 1 190 ? 8.493 -1.683 -9.330 1.00 98.25 190 ASP A C 1
ATOM 1516 O O . ASP A 1 190 ? 9.691 -1.820 -9.589 1.00 98.25 190 ASP A O 1
ATOM 1520 N N . LEU A 1 191 ? 7.565 -1.603 -10.284 1.00 97.56 191 LEU A N 1
ATOM 1521 C CA . LEU A 1 191 ? 7.903 -1.531 -11.703 1.00 97.56 191 LEU A CA 1
ATOM 1522 C C . LEU A 1 191 ? 8.395 -0.139 -12.099 1.00 97.56 191 LEU A C 1
ATOM 1524 O O . LEU A 1 191 ? 9.179 -0.025 -13.037 1.00 97.56 191 LEU A O 1
ATOM 1528 N N . GLU A 1 192 ? 7.943 0.909 -11.407 1.00 96.62 192 GLU A N 1
ATOM 1529 C CA . GLU A 1 192 ? 8.324 2.288 -11.705 1.00 96.62 192 GLU A CA 1
ATOM 1530 C C . GLU A 1 192 ? 9.839 2.474 -11.616 1.00 96.62 192 GLU A C 1
ATOM 1532 O O . GLU A 1 192 ? 10.453 2.919 -12.582 1.00 96.62 192 GLU A O 1
ATOM 1537 N N . ASN A 1 193 ? 10.453 2.083 -10.496 1.00 95.50 193 ASN A N 1
ATOM 1538 C CA . ASN A 1 193 ? 11.894 2.226 -10.304 1.00 95.50 193 ASN A CA 1
ATOM 1539 C C . ASN A 1 193 ? 12.689 1.174 -11.095 1.00 95.50 193 ASN A C 1
ATOM 1541 O O . ASN A 1 193 ? 13.781 1.474 -11.580 1.00 95.50 193 ASN A O 1
ATOM 1545 N N . TRP A 1 194 ? 12.138 -0.027 -11.298 1.00 95.56 194 TRP A N 1
ATOM 1546 C CA . TRP A 1 194 ? 12.805 -1.102 -12.042 1.00 95.56 194 TRP A CA 1
ATOM 1547 C C . TRP A 1 194 ? 12.932 -0.810 -13.545 1.00 95.56 194 TRP A C 1
ATOM 1549 O O . TRP A 1 194 ? 14.017 -0.913 -14.126 1.00 95.56 194 TRP A O 1
ATOM 1559 N N . LEU A 1 195 ? 11.828 -0.408 -14.186 1.00 92.12 195 LEU A N 1
ATOM 1560 C CA . LEU A 1 195 ? 11.742 -0.245 -15.641 1.00 92.12 195 LEU A CA 1
ATOM 1561 C C . LEU A 1 195 ? 12.490 0.988 -16.161 1.00 92.12 195 LEU A C 1
ATOM 1563 O O . LEU A 1 195 ? 12.688 1.099 -17.373 1.00 92.12 195 LEU A O 1
ATOM 1567 N N . THR A 1 196 ? 12.941 1.892 -15.283 1.00 88.06 196 THR A N 1
ATOM 1568 C CA . THR A 1 196 ? 13.745 3.070 -15.663 1.00 88.06 196 THR A CA 1
ATOM 1569 C C . THR A 1 196 ? 14.960 2.704 -16.519 1.00 88.06 196 THR A C 1
ATOM 1571 O O . THR A 1 196 ? 15.332 3.462 -17.412 1.00 88.06 196 THR A O 1
ATOM 1574 N N . THR A 1 197 ? 15.520 1.513 -16.302 1.00 82.56 197 THR A N 1
ATOM 1575 C CA . THR A 1 197 ? 16.702 0.989 -17.000 1.00 82.56 197 THR A CA 1
ATOM 1576 C C . THR A 1 197 ? 16.401 0.336 -18.353 1.00 82.56 197 THR A C 1
ATOM 1578 O O . THR A 1 197 ? 17.320 0.081 -19.131 1.00 82.56 197 THR A O 1
ATOM 1581 N N . LEU A 1 198 ? 15.129 0.067 -18.666 1.00 83.81 198 LEU A N 1
ATOM 1582 C CA . LEU A 1 198 ? 14.722 -0.653 -19.874 1.00 83.81 198 LEU A CA 1
ATOM 1583 C C . LEU A 1 198 ? 14.253 0.288 -20.989 1.00 83.81 198 LEU A C 1
ATOM 1585 O O . LEU A 1 198 ? 13.645 1.331 -20.737 1.00 83.81 198 LEU A O 1
ATOM 1589 N N . LEU A 1 199 ? 14.476 -0.141 -22.236 1.00 85.44 199 LEU A N 1
ATOM 1590 C CA . LEU A 1 199 ? 13.926 0.489 -23.441 1.00 85.44 199 LEU A CA 1
ATOM 1591 C C . LEU A 1 199 ? 12.394 0.444 -23.426 1.00 85.44 199 LEU A C 1
ATOM 1593 O O . LEU A 1 199 ? 11.822 -0.616 -23.176 1.00 85.44 199 LEU A O 1
ATOM 1597 N N . GLU A 1 200 ? 11.746 1.561 -23.774 1.00 86.81 200 GLU A N 1
ATOM 1598 C CA . GLU A 1 200 ? 10.285 1.737 -23.687 1.00 86.81 200 GLU A CA 1
ATOM 1599 C C . GLU A 1 200 ? 9.495 0.606 -24.365 1.00 86.81 200 GLU A C 1
ATOM 1601 O O . GLU A 1 200 ? 8.545 0.084 -23.790 1.00 86.81 200 GLU A O 1
ATOM 1606 N N . THR A 1 201 ? 9.944 0.152 -25.539 1.00 88.31 201 THR A N 1
ATOM 1607 C CA . THR A 1 201 ? 9.276 -0.893 -26.334 1.00 88.31 201 THR A CA 1
ATOM 1608 C C . THR A 1 201 ? 9.233 -2.267 -25.671 1.00 88.31 201 THR A C 1
ATOM 1610 O O . THR A 1 201 ? 8.439 -3.101 -26.085 1.00 88.31 201 THR A O 1
ATOM 1613 N N . ARG A 1 202 ? 10.073 -2.524 -24.661 1.00 92.81 202 ARG A N 1
ATOM 1614 C CA . ARG A 1 202 ? 10.134 -3.814 -23.950 1.00 92.81 202 ARG A CA 1
ATOM 1615 C C . ARG A 1 202 ? 9.550 -3.760 -22.545 1.00 92.81 202 ARG A C 1
ATOM 1617 O O . ARG A 1 202 ? 9.488 -4.788 -21.875 1.00 92.81 202 ARG A O 1
ATOM 1624 N N . ARG A 1 203 ? 9.164 -2.575 -22.066 1.00 93.44 203 ARG A N 1
ATOM 1625 C CA . ARG A 1 203 ? 8.759 -2.391 -20.669 1.00 93.44 203 ARG A CA 1
ATOM 1626 C C . ARG A 1 203 ? 7.460 -3.124 -20.337 1.00 93.44 203 ARG A C 1
ATOM 1628 O O . ARG A 1 203 ? 7.357 -3.675 -19.249 1.00 93.44 203 ARG A O 1
ATOM 1635 N N . ASP A 1 204 ? 6.493 -3.153 -21.253 1.00 95.19 204 ASP A N 1
ATOM 1636 C CA . ASP A 1 204 ? 5.196 -3.818 -21.044 1.00 95.19 204 ASP A CA 1
ATOM 1637 C C . ASP A 1 204 ? 5.354 -5.339 -20.985 1.00 95.19 204 ASP A C 1
ATOM 1639 O O . ASP A 1 204 ? 4.848 -5.972 -20.059 1.00 95.19 204 ASP A O 1
ATOM 1643 N N . ASP A 1 205 ? 6.124 -5.912 -21.913 1.00 95.88 205 ASP A N 1
ATOM 1644 C CA . ASP A 1 205 ? 6.413 -7.348 -21.942 1.00 95.88 205 ASP A CA 1
ATOM 1645 C C . ASP A 1 205 ? 7.215 -7.786 -20.710 1.00 95.88 205 ASP A C 1
ATOM 1647 O O . ASP A 1 205 ? 6.906 -8.806 -20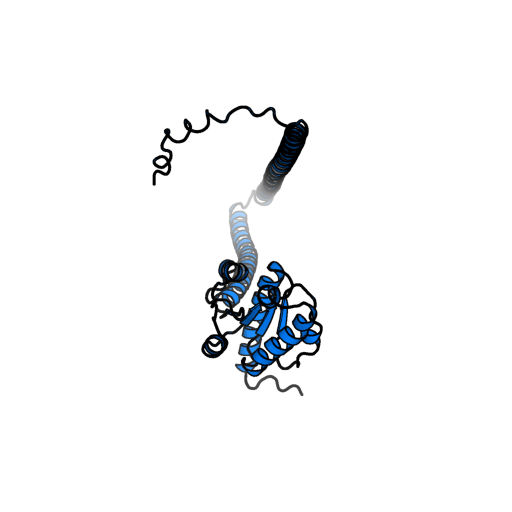.093 1.00 95.88 205 ASP A O 1
ATOM 1651 N N . ALA A 1 206 ? 8.213 -6.991 -20.306 1.00 96.19 206 ALA A N 1
ATOM 1652 C CA . ALA A 1 206 ? 8.996 -7.248 -19.100 1.00 96.19 206 ALA A CA 1
ATOM 1653 C C . ALA A 1 206 ? 8.139 -7.143 -17.828 1.00 96.19 206 ALA A C 1
ATOM 1655 O O . ALA A 1 206 ? 8.216 -8.012 -16.961 1.00 96.19 206 ALA A O 1
ATOM 1656 N N . ALA A 1 207 ? 7.287 -6.117 -17.730 1.00 96.75 207 ALA A N 1
ATOM 1657 C CA . ALA A 1 207 ? 6.333 -5.959 -16.636 1.00 96.75 207 ALA A CA 1
ATOM 1658 C C . ALA A 1 207 ? 5.377 -7.151 -16.548 1.00 96.75 207 ALA A C 1
ATOM 1660 O O . ALA A 1 207 ? 5.201 -7.716 -15.470 1.00 96.75 207 ALA A O 1
ATOM 1661 N N . LYS A 1 208 ? 4.800 -7.562 -17.683 1.00 97.56 208 LYS A N 1
ATOM 1662 C CA . LYS A 1 208 ? 3.922 -8.729 -17.774 1.00 97.56 208 LYS A CA 1
ATOM 1663 C C . LYS A 1 208 ? 4.629 -9.990 -17.282 1.00 97.56 208 LYS A C 1
ATOM 1665 O O . LYS A 1 208 ? 4.108 -10.664 -16.401 1.00 97.56 208 LYS A O 1
ATOM 1670 N N . ALA A 1 209 ? 5.818 -10.286 -17.807 1.00 97.69 209 ALA A N 1
ATOM 1671 C CA . ALA A 1 209 ? 6.582 -11.469 -17.416 1.00 97.69 209 ALA A CA 1
ATOM 1672 C C . ALA A 1 209 ? 6.900 -11.479 -15.911 1.00 97.69 209 ALA A C 1
ATOM 1674 O O . ALA A 1 209 ? 6.804 -12.522 -15.260 1.00 97.69 209 ALA A O 1
ATOM 1675 N N . GLN A 1 210 ? 7.229 -10.315 -15.343 1.00 97.50 210 GLN A N 1
ATOM 1676 C CA . GLN A 1 210 ? 7.507 -10.182 -13.917 1.00 97.50 210 GLN A CA 1
ATOM 1677 C C . GLN A 1 210 ? 6.255 -10.395 -13.055 1.00 97.50 210 GLN A C 1
ATOM 1679 O O . GLN A 1 210 ? 6.328 -11.077 -12.034 1.00 97.50 210 GLN A O 1
ATOM 1684 N N . ILE A 1 211 ? 5.108 -9.848 -13.468 1.00 98.00 211 ILE A N 1
ATOM 1685 C CA . ILE A 1 211 ? 3.822 -10.054 -12.787 1.00 98.00 211 ILE A CA 1
ATOM 1686 C C . ILE A 1 211 ? 3.436 -11.536 -12.832 1.00 98.00 211 ILE A C 1
ATOM 1688 O O . ILE A 1 211 ? 3.125 -12.105 -11.791 1.00 98.00 211 ILE A O 1
ATOM 1692 N N . ASP A 1 212 ? 3.534 -12.184 -13.994 1.00 98.12 212 ASP A N 1
ATOM 1693 C CA . ASP A 1 212 ? 3.209 -13.610 -14.156 1.00 98.12 212 ASP A CA 1
ATOM 1694 C C . ASP A 1 212 ? 4.089 -14.499 -13.276 1.00 98.12 212 ASP A C 1
ATOM 1696 O O . ASP A 1 212 ? 3.617 -15.435 -12.625 1.00 98.12 212 ASP A O 1
ATOM 1700 N N . THR A 1 213 ? 5.377 -14.168 -13.205 1.00 97.50 213 THR A N 1
ATOM 1701 C CA . THR A 1 213 ? 6.328 -14.870 -12.343 1.00 97.50 213 THR A CA 1
ATOM 1702 C C . THR A 1 213 ? 5.947 -14.739 -10.868 1.00 97.50 213 THR A C 1
ATOM 1704 O O . THR A 1 213 ? 6.039 -15.713 -10.129 1.00 97.50 213 THR A O 1
ATOM 1707 N N . LEU A 1 214 ? 5.483 -13.568 -10.423 1.00 97.31 214 LEU A N 1
ATOM 1708 C CA . LEU A 1 214 ? 5.041 -13.388 -9.040 1.00 97.31 214 LEU A CA 1
ATOM 1709 C C . LEU A 1 214 ? 3.720 -14.099 -8.758 1.00 97.31 214 LEU A C 1
ATOM 1711 O O . LEU A 1 214 ? 3.624 -14.812 -7.765 1.00 97.31 214 LEU A O 1
ATOM 1715 N N . LEU A 1 215 ? 2.722 -13.962 -9.629 1.00 96.88 215 LEU A N 1
ATOM 1716 C CA . LEU A 1 215 ? 1.413 -14.592 -9.429 1.00 96.88 215 LEU A CA 1
ATOM 1717 C C . LEU A 1 215 ? 1.504 -16.123 -9.374 1.00 96.88 215 LEU A C 1
ATOM 1719 O O . LEU A 1 215 ? 0.771 -16.754 -8.626 1.00 96.88 215 LEU A O 1
ATOM 1723 N N . THR A 1 216 ? 2.436 -16.730 -10.111 1.00 96.81 216 THR A N 1
ATOM 1724 C CA . THR A 1 216 ? 2.654 -18.187 -10.061 1.00 96.81 216 THR A CA 1
ATOM 1725 C C . THR A 1 216 ? 3.333 -18.676 -8.780 1.00 96.81 216 THR A C 1
ATOM 1727 O O . THR A 1 216 ? 3.276 -19.867 -8.482 1.00 96.81 216 THR A O 1
ATOM 1730 N N . GLN A 1 217 ? 3.987 -17.789 -8.030 1.00 96.00 217 GLN A N 1
ATOM 1731 C CA . GLN A 1 217 ? 4.805 -18.146 -6.869 1.00 96.00 217 GLN A CA 1
ATOM 1732 C C . GLN A 1 217 ? 4.219 -17.678 -5.538 1.00 96.00 217 GLN A C 1
ATOM 1734 O O . GLN A 1 217 ? 4.531 -18.255 -4.496 1.00 96.00 217 GLN A O 1
ATOM 1739 N N . LEU A 1 218 ? 3.407 -16.622 -5.556 1.00 95.56 218 LEU A N 1
ATOM 1740 C CA . LEU A 1 218 ? 2.763 -16.091 -4.365 1.00 95.56 218 LEU A CA 1
ATOM 1741 C C . LEU A 1 218 ? 1.524 -16.926 -3.999 1.00 95.56 218 LEU A C 1
ATOM 1743 O O . LEU A 1 218 ? 0.818 -17.410 -4.886 1.00 95.56 218 LEU A O 1
ATOM 1747 N N . PRO A 1 219 ? 1.222 -17.089 -2.699 1.00 95.06 219 PRO A N 1
ATOM 1748 C CA . PRO A 1 219 ? -0.052 -17.649 -2.266 1.00 95.06 219 PRO A CA 1
ATOM 1749 C C . PRO A 1 219 ? -1.236 -16.847 -2.822 1.00 95.06 219 PRO A C 1
ATOM 1751 O O . PRO A 1 219 ? -1.171 -15.624 -2.917 1.00 95.06 219 PRO A O 1
ATOM 1754 N N . ARG A 1 220 ? -2.357 -17.520 -3.110 1.00 95.06 220 ARG A N 1
ATOM 1755 C CA . ARG A 1 220 ? -3.579 -16.860 -3.615 1.00 95.06 220 ARG A CA 1
ATOM 1756 C C . ARG A 1 220 ? -4.179 -15.833 -2.647 1.00 95.06 220 ARG A C 1
ATOM 1758 O O . ARG A 1 220 ? -4.836 -14.900 -3.093 1.00 95.06 220 ARG A O 1
ATOM 1765 N N . SER A 1 221 ? -3.933 -15.994 -1.347 1.00 95.25 221 SER A N 1
ATOM 1766 C CA . SER A 1 221 ? -4.368 -15.068 -0.294 1.00 95.25 221 SER A CA 1
ATOM 1767 C C . SER A 1 221 ? -3.476 -13.826 -0.155 1.00 95.25 221 SER A C 1
ATOM 1769 O O . SER A 1 221 ? -3.834 -12.888 0.555 1.00 95.25 221 SER A O 1
ATOM 1771 N N . THR A 1 222 ? -2.322 -13.784 -0.832 1.00 97.31 222 THR A N 1
ATOM 1772 C CA . THR A 1 222 ? -1.447 -12.608 -0.864 1.00 97.31 222 THR A CA 1
ATOM 1773 C C . THR A 1 222 ? -1.963 -11.597 -1.886 1.00 97.31 222 THR A C 1
ATOM 1775 O O . THR A 1 222 ? -2.250 -11.940 -3.032 1.00 97.31 222 THR A O 1
ATOM 1778 N N . VAL A 1 223 ? -2.017 -10.320 -1.501 1.00 98.38 223 VAL A N 1
ATOM 1779 C CA . VAL A 1 223 ? -2.389 -9.235 -2.420 1.00 98.38 223 VAL A CA 1
ATOM 1780 C C . VAL A 1 223 ? -1.143 -8.656 -3.089 1.00 98.38 223 VAL A C 1
ATOM 1782 O O . VAL A 1 223 ? -0.210 -8.219 -2.412 1.00 98.38 223 VAL A O 1
ATOM 1785 N N . LEU A 1 224 ? -1.142 -8.598 -4.422 1.00 98.56 224 LEU A N 1
ATOM 1786 C CA . LEU A 1 224 ? -0.092 -7.961 -5.216 1.00 98.56 224 LEU A CA 1
ATOM 1787 C C . LEU A 1 224 ? -0.462 -6.504 -5.536 1.00 98.56 224 LEU A C 1
ATOM 1789 O O . LEU A 1 224 ? -1.420 -6.229 -6.257 1.00 98.56 224 LEU A O 1
ATOM 1793 N N . VAL A 1 225 ? 0.331 -5.556 -5.044 1.00 98.69 225 VAL A N 1
ATOM 1794 C CA . VAL A 1 225 ? 0.210 -4.129 -5.368 1.00 98.69 225 VAL A CA 1
ATOM 1795 C C . VAL A 1 225 ? 1.301 -3.753 -6.366 1.00 98.69 225 VAL A C 1
ATOM 1797 O O . VAL A 1 225 ? 2.486 -3.774 -6.042 1.00 98.69 225 VAL A O 1
ATOM 1800 N N . VAL A 1 226 ? 0.918 -3.389 -7.586 1.00 98.62 226 VAL A N 1
ATOM 1801 C CA . VAL A 1 226 ? 1.850 -3.020 -8.659 1.00 98.62 226 VAL A CA 1
ATOM 1802 C C . VAL A 1 226 ? 2.027 -1.503 -8.692 1.00 98.62 226 VAL A C 1
ATOM 1804 O O . VAL A 1 226 ? 1.101 -0.772 -9.046 1.00 98.62 226 VAL A O 1
ATOM 1807 N N . TYR A 1 227 ? 3.216 -1.014 -8.336 1.00 98.56 227 TYR A N 1
ATOM 1808 C CA . TYR A 1 227 ? 3.559 0.405 -8.415 1.00 98.56 227 TYR A CA 1
ATOM 1809 C C . TYR A 1 227 ? 4.134 0.746 -9.793 1.00 98.56 227 TYR A C 1
ATOM 1811 O O . TYR A 1 227 ? 5.233 0.315 -10.146 1.00 98.56 227 TYR A O 1
ATOM 1819 N N . ILE A 1 228 ? 3.368 1.502 -10.583 1.00 97.50 228 ILE A N 1
ATOM 1820 C CA . ILE A 1 228 ? 3.712 1.910 -11.948 1.00 97.50 228 ILE A CA 1
ATOM 1821 C C . ILE A 1 228 ? 2.954 3.189 -12.329 1.00 97.50 228 ILE A C 1
ATOM 1823 O O . ILE A 1 228 ? 1.730 3.240 -12.226 1.00 97.50 228 ILE A O 1
ATOM 1827 N N . ARG A 1 229 ? 3.645 4.247 -12.780 1.00 96.19 229 ARG A N 1
ATOM 1828 C CA . ARG A 1 229 ? 2.977 5.528 -13.108 1.00 96.19 229 ARG A CA 1
ATOM 1829 C C . ARG A 1 229 ? 2.142 5.472 -14.380 1.00 96.19 229 ARG A C 1
ATOM 1831 O O . ARG A 1 229 ? 1.130 6.163 -14.496 1.00 96.19 229 ARG A O 1
ATOM 1838 N N . ARG A 1 230 ? 2.583 4.674 -15.349 1.00 94.31 230 ARG A N 1
ATOM 1839 C CA . ARG A 1 230 ? 1.894 4.481 -16.628 1.00 94.31 230 ARG A CA 1
ATOM 1840 C C . ARG A 1 230 ? 0.834 3.390 -16.523 1.00 94.31 230 ARG A C 1
ATOM 1842 O O . ARG A 1 230 ? 0.922 2.491 -15.692 1.00 94.31 230 ARG A O 1
ATOM 1849 N N . GLN A 1 231 ? -0.162 3.460 -17.396 1.00 94.56 231 GLN A N 1
ATOM 1850 C CA . GLN A 1 231 ? -1.159 2.401 -17.490 1.00 94.56 231 GLN A CA 1
ATOM 1851 C C . GLN A 1 231 ? -0.521 1.137 -18.064 1.00 94.56 231 GLN A C 1
ATOM 1853 O O . GLN A 1 231 ? 0.191 1.198 -19.061 1.00 94.56 231 GLN A O 1
ATOM 1858 N N . LEU A 1 232 ? -0.813 -0.002 -17.439 1.00 96.06 232 LEU A N 1
ATOM 1859 C CA . LEU A 1 232 ? -0.411 -1.318 -17.914 1.00 96.06 232 LEU A CA 1
ATOM 1860 C C . LEU A 1 232 ? -1.684 -2.119 -18.224 1.00 96.06 232 LEU A C 1
ATOM 1862 O O . LEU A 1 232 ? -2.276 -2.677 -17.297 1.00 96.06 232 LEU A O 1
ATOM 1866 N N . PRO A 1 233 ? -2.136 -2.176 -19.496 1.00 96.50 233 PRO A N 1
ATOM 1867 C CA . PRO A 1 233 ? -3.389 -2.839 -19.875 1.00 96.50 233 PRO A CA 1
ATOM 1868 C C . PRO A 1 233 ? -3.487 -4.292 -19.401 1.00 96.50 233 PRO A C 1
ATOM 1870 O O . PRO A 1 233 ? -4.578 -4.789 -19.124 1.00 96.50 233 PRO A O 1
ATOM 1873 N N . TYR A 1 234 ? -2.337 -4.953 -19.252 1.00 97.38 234 TYR A N 1
ATOM 1874 C CA . TYR A 1 234 ? -2.246 -6.320 -18.761 1.00 97.38 234 TYR A CA 1
ATOM 1875 C C . TYR A 1 234 ? -2.925 -6.533 -17.399 1.00 97.38 234 TYR A C 1
ATOM 1877 O O . TYR A 1 234 ? -3.538 -7.576 -17.191 1.00 97.38 234 TYR A O 1
ATOM 1885 N N . LEU A 1 235 ? -2.906 -5.538 -16.504 1.00 96.94 235 LEU A N 1
ATOM 1886 C CA . LEU A 1 235 ? -3.505 -5.653 -15.167 1.00 96.94 235 LEU A CA 1
ATOM 1887 C C . LEU A 1 235 ? -5.019 -5.916 -15.205 1.00 96.94 235 LEU A C 1
ATOM 1889 O O . LEU A 1 235 ? -5.547 -6.547 -14.297 1.00 96.94 235 LEU A O 1
ATOM 1893 N N . TYR A 1 236 ? -5.713 -5.503 -16.271 1.00 96.25 236 TYR A N 1
ATOM 1894 C CA . TYR A 1 236 ? -7.145 -5.774 -16.457 1.00 96.25 236 TYR A CA 1
ATOM 1895 C C . TYR A 1 236 ? -7.441 -7.182 -16.992 1.00 96.25 236 TYR A C 1
ATOM 1897 O O . TYR A 1 236 ? -8.597 -7.596 -17.025 1.00 96.25 236 TYR A O 1
ATOM 1905 N N . SER A 1 237 ? -6.409 -7.898 -17.443 1.00 97.12 237 SER A N 1
ATOM 1906 C CA . SER A 1 237 ? -6.511 -9.249 -18.012 1.00 97.12 237 SER A CA 1
ATOM 1907 C C . SER A 1 237 ? -6.038 -10.337 -17.045 1.00 97.12 237 SER A C 1
ATOM 1909 O O . SER A 1 237 ? -6.102 -11.518 -17.385 1.00 97.12 237 SER A O 1
ATOM 1911 N N . VAL A 1 238 ? -5.554 -9.957 -15.857 1.00 95.88 238 VAL A N 1
ATOM 1912 C CA . VAL A 1 238 ? -5.110 -10.907 -14.833 1.00 95.88 238 VAL A CA 1
ATOM 1913 C C . VAL A 1 238 ? -6.309 -11.740 -14.351 1.00 95.88 238 VAL A C 1
ATOM 1915 O O . VAL A 1 238 ? -7.392 -11.185 -14.134 1.00 95.88 238 VAL A O 1
ATOM 1918 N N . PRO A 1 239 ? -6.155 -13.069 -14.196 1.00 94.38 239 PRO A N 1
ATOM 1919 C CA . PRO A 1 239 ? -7.198 -13.930 -13.651 1.00 94.38 239 PRO A CA 1
ATOM 1920 C C . PRO A 1 239 ? -7.765 -13.436 -12.310 1.00 94.38 239 PRO A C 1
ATOM 1922 O O . PRO A 1 239 ? -7.039 -12.959 -11.443 1.00 94.38 239 PRO A O 1
ATOM 1925 N N . LYS A 1 240 ? -9.083 -13.586 -12.123 1.00 94.56 240 LYS A N 1
ATOM 1926 C CA . LYS A 1 240 ? -9.803 -13.096 -10.930 1.00 94.56 240 LYS A CA 1
ATOM 1927 C C . LYS A 1 240 ? -9.556 -13.913 -9.654 1.00 94.56 240 LYS A C 1
ATOM 1929 O O . LYS A 1 240 ? -10.108 -13.572 -8.616 1.00 94.56 240 LYS A O 1
ATOM 1934 N N . ASP A 1 241 ? -8.797 -15.003 -9.736 1.00 94.75 241 ASP A N 1
ATOM 1935 C CA . ASP A 1 241 ? -8.431 -15.844 -8.588 1.00 94.75 241 ASP A CA 1
ATOM 1936 C C . ASP A 1 241 ? -7.223 -15.302 -7.806 1.00 94.75 241 ASP A C 1
ATOM 1938 O O . ASP A 1 241 ? -6.808 -15.924 -6.831 1.00 94.75 241 ASP A O 1
ATOM 1942 N N . HIS A 1 242 ? -6.677 -14.154 -8.219 1.00 95.62 242 HIS A N 1
ATOM 1943 C CA . HIS A 1 242 ? -5.611 -13.441 -7.524 1.00 95.62 242 HIS A CA 1
ATOM 1944 C C . HIS A 1 242 ? -6.060 -12.026 -7.163 1.00 95.62 242 HIS A C 1
ATOM 1946 O O . HIS A 1 242 ? -6.688 -11.326 -7.962 1.00 95.62 242 HIS A O 1
ATOM 1952 N N . TYR A 1 243 ? -5.676 -11.570 -5.973 1.00 97.62 243 TYR A N 1
ATOM 1953 C CA . TYR A 1 243 ? -5.874 -10.185 -5.571 1.00 97.62 243 TYR A CA 1
ATOM 1954 C C . TYR A 1 243 ? -4.741 -9.316 -6.121 1.00 97.62 243 TYR A C 1
ATOM 1956 O O . TYR A 1 243 ? -3.598 -9.402 -5.674 1.00 97.62 243 TYR A O 1
ATOM 1964 N N . ILE A 1 244 ? -5.060 -8.456 -7.087 1.00 98.06 244 ILE A N 1
ATOM 1965 C CA . ILE A 1 244 ? -4.105 -7.522 -7.685 1.00 98.06 244 ILE A CA 1
ATOM 1966 C C . ILE A 1 244 ? -4.694 -6.115 -7.764 1.00 98.06 244 ILE A C 1
ATOM 1968 O O . ILE A 1 244 ? -5.868 -5.929 -8.080 1.00 98.06 244 ILE A O 1
ATOM 1972 N N . THR A 1 245 ? -3.872 -5.107 -7.487 1.00 98.19 245 THR A N 1
ATOM 1973 C CA . THR A 1 245 ? -4.232 -3.697 -7.675 1.00 98.19 245 THR A CA 1
ATOM 1974 C C . THR A 1 245 ? -3.029 -2.883 -8.141 1.00 98.19 245 THR A C 1
ATOM 1976 O O . THR A 1 245 ? -1.881 -3.306 -7.996 1.00 98.19 245 THR A O 1
ATOM 1979 N N . ALA A 1 246 ? -3.284 -1.711 -8.717 1.00 98.12 246 ALA A N 1
ATOM 1980 C CA . ALA A 1 246 ? -2.263 -0.811 -9.234 1.00 98.12 246 ALA A CA 1
ATOM 1981 C C . ALA A 1 246 ? -2.199 0.481 -8.415 1.00 98.12 246 ALA A C 1
ATOM 1983 O O . ALA A 1 246 ? -3.222 1.023 -7.999 1.00 98.12 246 ALA A O 1
ATOM 1984 N N . ALA A 1 247 ? -0.996 1.024 -8.267 1.00 98.31 247 ALA A N 1
ATOM 1985 C CA . ALA A 1 247 ? -0.764 2.357 -7.734 1.00 98.31 247 ALA A CA 1
ATOM 1986 C C . ALA A 1 247 ? 0.098 3.157 -8.711 1.00 98.31 247 ALA A C 1
ATOM 1988 O O . ALA A 1 247 ? 1.125 2.669 -9.171 1.00 98.31 247 ALA A O 1
ATOM 1989 N N . ASN A 1 248 ? -0.293 4.396 -9.006 1.00 97.56 248 ASN A N 1
ATOM 1990 C CA . ASN A 1 248 ? 0.376 5.228 -10.013 1.00 97.56 248 ASN A CA 1
ATOM 1991 C C . ASN A 1 248 ? 1.121 6.434 -9.435 1.00 97.56 248 ASN A C 1
ATOM 1993 O O . ASN A 1 248 ? 1.681 7.237 -10.174 1.00 97.56 248 ASN A O 1
ATOM 1997 N N . ASN A 1 249 ? 1.118 6.589 -8.116 1.00 97.94 249 ASN A N 1
ATOM 1998 C CA . ASN A 1 249 ? 1.907 7.577 -7.395 1.00 97.94 249 ASN A CA 1
ATOM 1999 C C . ASN A 1 249 ? 2.102 7.133 -5.930 1.00 97.94 249 ASN A C 1
ATOM 2001 O O . ASN A 1 249 ? 1.333 6.293 -5.446 1.00 97.94 249 ASN A O 1
ATOM 2005 N N . PRO A 1 250 ? 3.067 7.714 -5.193 1.00 97.94 250 PRO A N 1
ATOM 2006 C CA . PRO A 1 250 ? 3.347 7.313 -3.816 1.00 97.94 250 PRO A CA 1
ATOM 2007 C C . PRO A 1 250 ? 2.139 7.403 -2.877 1.00 97.94 250 PRO A C 1
ATOM 2009 O O . PRO A 1 250 ? 1.971 6.537 -2.030 1.00 97.94 250 PRO A O 1
ATOM 2012 N N . VAL A 1 251 ? 1.263 8.403 -3.029 1.00 97.81 251 VAL A N 1
ATOM 2013 C CA . VAL A 1 251 ? 0.074 8.545 -2.168 1.00 97.81 251 VAL A CA 1
ATOM 2014 C C . VAL A 1 251 ? -0.889 7.382 -2.400 1.00 97.81 251 VAL A C 1
ATOM 2016 O O . VAL A 1 251 ? -1.307 6.727 -1.446 1.00 97.81 251 VAL A O 1
ATOM 2019 N N . THR A 1 252 ? -1.186 7.075 -3.666 1.00 98.00 252 THR A N 1
ATOM 2020 C CA . THR A 1 252 ? -2.031 5.923 -4.014 1.00 98.00 252 THR A CA 1
ATOM 2021 C C . THR A 1 252 ? -1.396 4.599 -3.620 1.00 98.00 252 THR A C 1
ATOM 2023 O O . THR A 1 252 ? -2.120 3.693 -3.239 1.00 98.00 252 THR A O 1
ATOM 2026 N N . LEU A 1 253 ? -0.065 4.485 -3.636 1.00 98.50 253 LEU A N 1
ATOM 2027 C CA . LEU A 1 253 ? 0.630 3.275 -3.202 1.00 98.50 253 LEU A CA 1
ATOM 2028 C C . LEU A 1 253 ? 0.372 2.990 -1.724 1.00 98.50 253 LEU A C 1
ATOM 2030 O O . LEU A 1 253 ? -0.042 1.888 -1.379 1.00 98.50 253 LEU A O 1
ATOM 2034 N N . ILE A 1 254 ? 0.553 3.988 -0.856 1.00 98.31 254 ILE A N 1
ATOM 2035 C CA . ILE A 1 254 ? 0.291 3.822 0.579 1.00 98.31 254 ILE A CA 1
ATOM 2036 C C . ILE A 1 254 ? -1.183 3.481 0.837 1.00 98.31 254 ILE A C 1
ATOM 2038 O O . ILE A 1 254 ? -1.468 2.612 1.660 1.00 98.31 254 ILE A O 1
ATOM 2042 N N . GLY A 1 255 ? -2.107 4.132 0.120 1.00 97.75 255 GLY A N 1
ATOM 2043 C CA . GLY A 1 255 ? -3.538 3.827 0.191 1.00 97.75 255 GLY A CA 1
ATOM 2044 C C . GLY A 1 255 ? -3.850 2.388 -0.224 1.00 97.75 255 GLY A C 1
ATOM 2045 O O .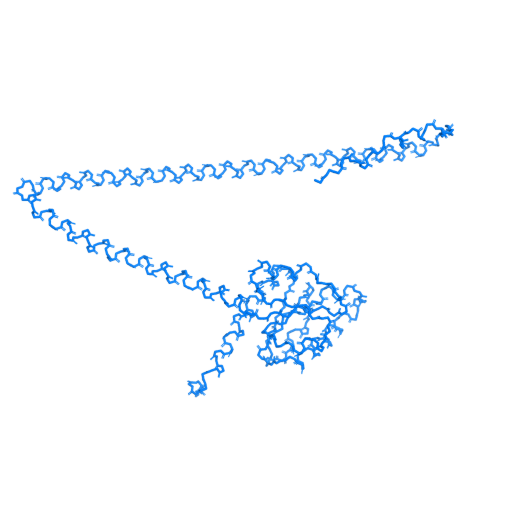 GLY A 1 255 ? -4.434 1.646 0.554 1.00 97.75 255 GLY A O 1
ATOM 2046 N N . MET A 1 256 ? -3.366 1.960 -1.393 1.00 98.44 256 MET A N 1
ATOM 2047 C CA . MET A 1 256 ? -3.614 0.617 -1.928 1.00 98.44 256 MET A CA 1
ATOM 2048 C C . MET A 1 256 ? -2.999 -0.488 -1.070 1.00 98.44 256 MET A C 1
ATOM 2050 O O . MET A 1 256 ? -3.604 -1.544 -0.935 1.00 98.44 256 MET A O 1
ATOM 2054 N N . VAL A 1 257 ? -1.836 -0.262 -0.448 1.00 98.56 257 VAL A N 1
ATOM 2055 C CA . VAL A 1 257 ? -1.258 -1.233 0.500 1.00 98.56 257 VAL A CA 1
ATOM 2056 C C . VAL A 1 257 ? -2.092 -1.317 1.784 1.00 98.56 257 VAL A C 1
ATOM 2058 O O . VAL A 1 257 ? -2.256 -2.404 2.335 1.00 98.56 257 VAL A O 1
ATOM 2061 N N . ALA A 1 258 ? -2.662 -0.203 2.256 1.00 97.88 258 ALA A N 1
ATOM 2062 C CA . ALA A 1 258 ? -3.589 -0.219 3.389 1.00 97.88 258 ALA A CA 1
ATOM 2063 C C . ALA A 1 258 ? -4.903 -0.930 3.043 1.00 97.88 258 ALA A C 1
ATOM 2065 O O . ALA A 1 258 ? -5.365 -1.752 3.828 1.00 97.88 258 ALA A O 1
ATOM 2066 N N . ASP A 1 259 ? -5.470 -0.678 1.867 1.00 97.94 259 ASP A N 1
ATOM 2067 C CA . ASP A 1 259 ? -6.677 -1.363 1.403 1.00 97.94 259 ASP A CA 1
ATOM 2068 C C . ASP A 1 259 ? -6.422 -2.866 1.213 1.00 97.94 259 ASP A C 1
ATOM 2070 O O . ASP A 1 259 ? -7.205 -3.691 1.686 1.00 97.94 259 ASP A O 1
ATOM 2074 N N . ALA A 1 260 ? -5.276 -3.232 0.630 1.00 98.44 260 ALA A N 1
ATOM 2075 C CA . ALA A 1 260 ? -4.822 -4.614 0.507 1.00 98.44 260 ALA A CA 1
ATOM 2076 C C . ALA A 1 260 ? -4.732 -5.317 1.871 1.00 98.44 260 ALA A C 1
ATOM 2078 O O . ALA A 1 260 ? -5.209 -6.440 2.011 1.00 98.44 260 ALA A O 1
ATOM 2079 N N . ALA A 1 261 ? -4.207 -4.644 2.899 1.00 98.06 261 ALA A N 1
ATOM 2080 C CA . ALA A 1 261 ? -4.162 -5.177 4.259 1.00 98.06 261 ALA A CA 1
ATOM 2081 C C . ALA A 1 261 ? -5.558 -5.543 4.802 1.00 98.06 261 ALA A C 1
ATOM 2083 O O . ALA A 1 261 ? -5.733 -6.584 5.438 1.00 98.06 261 ALA A O 1
ATOM 2084 N N . TYR A 1 262 ? -6.578 -4.719 4.531 1.00 97.00 262 TYR A N 1
ATOM 2085 C CA . TYR A 1 262 ? -7.957 -5.042 4.914 1.00 97.00 262 TYR A CA 1
ATOM 2086 C C . TYR A 1 262 ? -8.525 -6.220 4.130 1.00 97.00 262 TYR A C 1
ATOM 2088 O O . TYR A 1 262 ? -9.235 -7.035 4.722 1.00 97.00 262 TYR A O 1
ATOM 2096 N N . VAL A 1 263 ? -8.217 -6.314 2.833 1.00 96.94 263 VAL A N 1
ATOM 2097 C CA . VAL A 1 263 ? -8.641 -7.440 1.990 1.00 96.94 263 VAL A CA 1
ATOM 2098 C C . VAL A 1 263 ? -8.080 -8.748 2.539 1.00 96.94 263 VAL A C 1
ATOM 2100 O O . VAL A 1 263 ? -8.861 -9.663 2.776 1.00 96.94 263 VAL A O 1
ATOM 2103 N N . VAL A 1 264 ? -6.781 -8.805 2.856 1.00 96.88 264 VAL A N 1
ATOM 2104 C CA . VAL A 1 264 ? -6.144 -10.010 3.417 1.00 96.88 264 VAL A CA 1
ATOM 2105 C C . VAL A 1 264 ? -6.821 -10.451 4.715 1.00 96.88 264 VAL A C 1
ATOM 2107 O O . VAL A 1 264 ? -7.174 -11.616 4.874 1.00 96.88 264 VAL A O 1
ATOM 2110 N N . VAL A 1 265 ? -7.065 -9.524 5.648 1.00 95.44 265 VAL A N 1
ATOM 2111 C CA . VAL A 1 265 ? -7.743 -9.859 6.913 1.00 95.44 265 VAL A CA 1
ATOM 2112 C C . VAL A 1 265 ? -9.187 -10.317 6.680 1.00 95.44 265 VAL A C 1
ATOM 2114 O O . VAL A 1 265 ? -9.686 -11.174 7.413 1.00 95.44 265 VAL A O 1
ATOM 2117 N N . GLY A 1 266 ? -9.877 -9.739 5.696 1.00 94.88 266 GLY A N 1
ATOM 2118 C CA . GLY A 1 266 ? -11.215 -10.168 5.293 1.00 94.88 266 GLY A CA 1
ATOM 2119 C C . GLY A 1 266 ? -11.226 -11.598 4.752 1.00 94.88 266 GLY A C 1
ATOM 2120 O O . GLY A 1 266 ? -12.035 -12.407 5.203 1.00 94.88 266 GLY A O 1
ATOM 2121 N N . ASP A 1 267 ? -10.291 -11.906 3.855 1.00 94.12 267 ASP A N 1
ATOM 2122 C CA . ASP A 1 267 ? -10.114 -13.213 3.217 1.00 94.12 267 ASP A CA 1
ATOM 2123 C C . ASP A 1 267 ? -9.774 -14.300 4.250 1.00 94.12 267 ASP A C 1
ATOM 2125 O O . ASP A 1 267 ? -10.498 -15.285 4.385 1.00 94.12 267 ASP A O 1
ATOM 2129 N N . GLN A 1 268 ? -8.788 -14.046 5.118 1.00 92.88 268 GLN A N 1
ATOM 2130 C CA . GLN A 1 268 ? -8.411 -14.951 6.214 1.00 92.88 268 GLN A CA 1
ATOM 2131 C C . GLN A 1 268 ? -9.582 -15.254 7.162 1.00 92.88 268 GLN A C 1
ATOM 2133 O O . GLN A 1 268 ? -9.742 -16.377 7.647 1.00 92.88 268 GLN A O 1
ATOM 2138 N N . ARG A 1 269 ? -10.429 -14.256 7.449 1.00 92.44 269 ARG A N 1
ATOM 2139 C CA . ARG A 1 269 ? -11.626 -14.463 8.277 1.00 92.44 269 ARG A CA 1
ATOM 2140 C C . ARG A 1 269 ? -12.658 -15.326 7.566 1.00 92.44 269 ARG A C 1
ATOM 2142 O O . ARG A 1 269 ? -13.256 -16.178 8.222 1.00 92.44 269 ARG A O 1
ATOM 2149 N N . ALA A 1 270 ? -12.858 -15.119 6.268 1.00 90.25 270 ALA A N 1
ATOM 2150 C CA . ALA A 1 270 ? -13.772 -15.928 5.474 1.00 90.25 270 ALA A CA 1
ATOM 2151 C C . ALA A 1 270 ? -13.324 -17.399 5.433 1.00 90.25 270 ALA A C 1
ATOM 2153 O O . ALA A 1 270 ? -14.150 -18.286 5.644 1.00 90.25 270 ALA A O 1
ATOM 2154 N N . GLU A 1 271 ? -12.022 -17.660 5.280 1.00 87.81 271 GLU A N 1
ATOM 2155 C CA . GLU A 1 271 ? -11.458 -19.017 5.333 1.00 87.81 271 GLU A CA 1
ATOM 2156 C C . GLU A 1 271 ? -11.596 -19.672 6.717 1.00 87.81 271 GLU A C 1
ATOM 2158 O O . GLU A 1 271 ? -11.867 -20.869 6.820 1.00 87.81 271 GLU A O 1
ATOM 2163 N N . SER A 1 272 ? -11.464 -18.894 7.799 1.00 87.62 272 SER A N 1
ATOM 2164 C CA . SER A 1 272 ? -11.571 -19.395 9.179 1.00 87.62 272 SER A CA 1
ATOM 2165 C C . SER A 1 272 ? -12.991 -19.780 9.621 1.00 87.62 272 SER A C 1
ATOM 2167 O O . SER A 1 272 ? -13.159 -20.328 10.712 1.00 87.62 272 SER A O 1
ATOM 2169 N N . LEU A 1 273 ? -14.011 -19.527 8.791 1.00 84.69 273 LEU A N 1
ATOM 2170 C CA . LEU A 1 273 ? -15.415 -19.868 9.048 1.00 84.69 273 LEU A CA 1
ATOM 2171 C C . LEU A 1 273 ? -15.912 -21.014 8.136 1.00 84.69 273 LEU A C 1
ATOM 2173 O O . LEU A 1 273 ? -16.884 -20.828 7.393 1.00 84.69 273 LEU A O 1
ATOM 2177 N N . PRO A 1 274 ? -15.301 -22.217 8.166 1.00 64.25 274 PRO A N 1
ATOM 2178 C CA . PRO A 1 274 ? -15.751 -23.325 7.335 1.00 64.25 274 PRO A CA 1
ATOM 2179 C C . PRO A 1 274 ? -17.131 -23.809 7.810 1.00 64.25 274 PRO A C 1
ATOM 2181 O O . PRO A 1 274 ? -17.248 -24.465 8.843 1.00 64.25 274 PRO A O 1
ATOM 2184 N N . GLY A 1 275 ? -18.191 -23.485 7.057 1.00 65.88 275 GLY A N 1
ATOM 2185 C CA . GLY A 1 275 ? -19.501 -24.139 7.201 1.00 65.88 275 GLY A CA 1
ATOM 2186 C C . GLY A 1 275 ? -20.765 -23.271 7.203 1.00 65.88 275 GLY A C 1
ATOM 2187 O O . GLY A 1 275 ? -21.840 -23.846 7.324 1.00 65.88 275 GLY A O 1
ATOM 2188 N N . GLN A 1 276 ? -20.701 -21.939 7.069 1.00 56.75 276 GLN A N 1
ATOM 2189 C CA . GLN A 1 276 ? -21.921 -21.096 7.118 1.00 56.75 276 GLN A CA 1
ATOM 2190 C C . GLN A 1 276 ? -22.326 -20.398 5.814 1.00 56.75 276 GLN A C 1
ATOM 2192 O O . GLN A 1 276 ? -23.421 -19.848 5.748 1.00 56.75 276 GLN A O 1
ATOM 2197 N N . PHE A 1 277 ? -21.514 -20.461 4.759 1.00 54.16 277 PHE A N 1
ATOM 2198 C CA . PHE A 1 277 ? -21.845 -19.853 3.467 1.00 54.16 277 PHE A CA 1
ATOM 2199 C C . PHE A 1 277 ? -21.688 -20.866 2.336 1.00 54.16 277 PHE A C 1
ATOM 2201 O O . PHE A 1 277 ? -20.752 -20.808 1.546 1.00 54.16 277 PHE A O 1
ATOM 2208 N N . THR A 1 278 ? -22.613 -21.820 2.256 1.00 51.03 278 THR A N 1
ATOM 2209 C CA . THR A 1 278 ? -22.948 -22.427 0.962 1.00 51.03 278 THR A CA 1
ATOM 2210 C C . THR A 1 278 ? -24.041 -21.547 0.356 1.00 51.03 278 THR A C 1
ATOM 2212 O O . THR A 1 278 ? -25.155 -21.554 0.881 1.00 51.03 278 THR A O 1
ATOM 2215 N N . PRO A 1 279 ? -23.750 -20.728 -0.671 1.00 53.19 279 PRO A N 1
ATOM 2216 C CA . PRO A 1 279 ? -24.814 -20.060 -1.405 1.00 53.19 279 PRO A CA 1
ATOM 2217 C C . PRO A 1 279 ? -25.681 -21.148 -2.053 1.00 53.19 279 PRO A C 1
ATOM 2219 O O . PRO A 1 279 ? -25.164 -21.978 -2.802 1.00 53.19 279 PRO A O 1
ATOM 2222 N N . GLN A 1 280 ? -26.963 -21.186 -1.677 1.00 46.97 280 GLN A N 1
ATOM 2223 C CA . GLN A 1 280 ? -27.988 -21.922 -2.421 1.00 46.97 280 GLN A CA 1
ATOM 2224 C C . GLN A 1 280 ? -28.314 -21.190 -3.719 1.00 46.97 280 GLN A C 1
ATOM 2226 O O . GLN A 1 280 ? -28.305 -19.936 -3.697 1.00 46.97 280 GLN A O 1
#

Nearest PDB structures (foldseek):
  6rg0-assembly4_D  TM=4.271E-01  e=1.357E+00  Escherichia coli K-12
  4hv4-assembly1_A  TM=4.933E-01  e=3.209E+00  Yersinia pestis CO92
  2f00-assembly1_B  TM=5.151E-01  e=9.123E+00  Escherichia coli

Solvent-accessible surface area (backbone atoms only — not comparable to full-atom values): 15904 Å² total; per-residue (Å²): 138,82,79,75,82,75,71,70,83,75,75,76,73,80,74,83,79,71,82,83,66,82,74,52,73,65,60,59,49,51,52,49,54,52,51,52,48,52,52,52,49,52,53,50,53,50,52,52,50,51,52,50,51,49,54,54,51,47,53,52,49,54,50,51,50,50,50,46,54,50,52,51,50,51,49,48,52,52,48,52,53,46,51,52,47,50,52,49,50,49,50,46,49,69,76,28,71,87,44,63,66,58,52,55,49,53,50,52,53,50,48,50,54,50,47,53,54,52,49,49,52,53,51,49,52,51,50,51,52,50,49,54,53,52,53,53,53,48,45,40,38,67,35,32,32,34,44,38,36,75,90,38,93,67,82,58,73,65,59,54,50,43,45,72,75,45,32,70,44,69,43,72,38,58,47,71,67,54,46,62,76,45,88,41,46,32,37,36,40,38,49,50,77,46,45,71,83,49,60,76,93,48,42,63,62,51,50,48,54,51,48,53,56,45,63,76,67,51,62,61,71,30,27,40,37,38,32,33,69,66,90,60,77,64,72,81,67,57,66,87,78,47,47,70,49,79,15,56,45,72,71,46,37,56,49,51,55,49,52,42,38,52,50,34,56,50,51,56,53,58,65,73,50,84,82,83,79,78,87,127

Foldseek 3Di:
DDPPPPDDPPPPPPPPDDDPDPPDPVVVVVVVVVVVVVVVVVVVVVVVVVVVVVVVVVVVVVVVVVVVVVVVVVVVVVVVCVVVVVVVVVCCCVVCVPPVPVSVVVCVVCCCVVCCVVVVVVVVVVVVVVVVVVVLLVLQCPFAEEEEEAQDPDDDPLLVVSVVSRPNHYHHDHDPVSVLVDQGQEYEYELAVRCVPDDPVCSLVVVLVVVVVCVVRHDQLHAYEYEDQDDRVVQVVDDPSHHYDYDNDSVSSSVVVSVSSVSSVVVVVVVVDPDDDPDD